Protein 7CSH (pdb70)

Foldseek 3Di:
DDDAFAEEEECCLDPLNVLLLVLLLVLPHQYEYEDECVCPPVVSSVVSVVVSVVSRYHYQYDHLVDLVSLLVVQLVGQEYEYQDDPAVVPPRPLLSCLSNLVSCLVNVRHQEYEGNAAEAQLVLPPVFDPPLNVSSVSNVVVVVSCVVSVHKYEYEYFADACQCCQQCLHDPPDSHHDDAADEAEAVQAQWHAYFHSSVSSNLVSVPRPPPLRTNHYAYEHDPLRRGGSVRSQVLVCVLVVHHHHYDYAYPCRLCPPLVVDDRSVNSVSRVCCCCHVVVSSPPDDDDLSRYRCSVPVVPPTDHSSRVNNVND

B-factor: mean 17.04, std 8.09, range [7.66, 49.75]

InterPro domains:
  IPR008030 NmrA-like domain [PF05368] (9-313)
  IPR036291 NAD(P)-binding domain superfamily [SSF51735] (9-263)
  IPR045312 Phenylcoumaran benzylic ether reductase-like [cd05259] (11-312)
  IPR050608 NmrA-type oxidoreductase, Isoflavone reductase subfamily [PTHR43349] (8-316)

Structure (mmCIF, N/CA/C/O backbone):
data_7CSH
#
_entry.id   7CSH
#
_cell.length_a   78.001
_cell.length_b   90.465
_cell.length_c   117.562
_cell.angle_alpha   90.000
_cell.angle_beta   90.000
_cell.angle_gamma   90.000
#
_symmetry.space_group_name_H-M   'C 2 2 21'
#
loop_
_entity.id
_entity.type
_entity.pdbx_description
1 polymer 'Pinoresinol reductase 2'
2 non-polymer 'NADPH DIHYDRO-NICOTINAMIDE-ADENINE-DINUCLEOTIDE PHOSPHATE'
3 non-polymer 4-[(3S,3aR,6S,6aR)-6-(3-methoxy-4-oxidanyl-phenyl)-1,3,3a,4,6,6a-hexahydrofuro[3,4-c]furan-3-yl]-2-methoxy-phenol
4 water water
#
loop_
_atom_site.group_PDB
_atom_site.id
_atom_site.type_symbol
_atom_site.label_atom_id
_atom_site.label_alt_id
_atom_site.label_comp_id
_atom_site.label_asym_id
_atom_site.label_entity_id
_atom_site.label_seq_id
_atom_site.pdbx_PDB_ins_code
_atom_site.Cartn_x
_atom_site.Cartn_y
_atom_site.Cartn_z
_atom_site.occupancy
_atom_site.B_iso_or_equiv
_atom_site.auth_seq_id
_atom_site.auth_comp_id
_atom_site.auth_asym_id
_atom_site.auth_atom_id
_atom_site.pdbx_PDB_model_num
ATOM 1 N N . PHE A 1 6 ? 44.24628 23.93256 -17.04762 1.000 29.83104 6 PHE A N 1
ATOM 2 C CA . PHE A 1 6 ? 43.50053 24.66064 -18.07175 1.000 24.31587 6 PHE A CA 1
ATOM 3 C C . PHE A 1 6 ? 42.44470 23.77968 -18.70210 1.000 27.26899 6 PHE A C 1
ATOM 4 O O . PHE A 1 6 ? 42.58173 22.55868 -18.74716 1.000 34.59036 6 PHE A O 1
ATOM 12 N N . GLY A 1 7 ? 41.40783 24.41171 -19.22631 1.000 22.39742 7 GLY A N 1
ATOM 13 C CA . GLY A 1 7 ? 40.34900 23.66675 -19.86364 1.000 21.16443 7 GLY A CA 1
ATOM 14 C C . GLY A 1 7 ? 39.01882 23.87268 -19.18097 1.000 21.71531 7 GLY A C 1
ATOM 15 O O . GLY A 1 7 ? 38.95852 24.31459 -18.02795 1.000 26.93252 7 GLY A O 1
ATOM 16 N N . GLU A 1 8 ? 37.94801 23.54273 -19.88527 1.000 18.50214 8 GLU A N 1
ATOM 17 C CA . GLU A 1 8 ? 36.60588 23.79767 -19.38559 1.000 21.94501 8 GLU A CA 1
ATOM 18 C C . GLU A 1 8 ? 36.27159 22.86557 -18.22675 1.000 19.89275 8 GLU A C 1
ATOM 19 O O . GLU A 1 8 ? 36.53162 21.65858 -18.28978 1.000 23.50900 8 GLU A O 1
ATOM 25 N N . LYS A 1 9 ? 35.69931 23.42848 -17.16585 1.000 20.08782 9 LYS A N 1
ATOM 26 C CA . LYS A 1 9 ? 35.23803 22.65239 -16.02003 1.000 22.54284 9 LYS A CA 1
ATOM 27 C C . LYS A 1 9 ? 33.81510 22.16139 -16.26844 1.000 23.44839 9 LYS A C 1
ATOM 28 O O . LYS A 1 9 ? 32.98423 22.89143 -16.82659 1.000 20.34944 9 LYS A O 1
ATOM 34 N N . THR A 1 10 ? 33.53600 20.91436 -15.86261 1.000 19.49807 10 THR A N 1
ATOM 35 C CA . THR A 1 10 ? 32.18904 20.35735 -15.98600 1.000 15.19903 10 THR A CA 1
ATOM 36 C C . THR A 1 10 ? 31.64769 20.07523 -14.59416 1.000 12.03333 10 THR A C 1
ATOM 37 O O . THR A 1 10 ? 32.17152 19.20318 -13.89110 1.000 15.69087 10 THR A O 1
ATOM 41 N N . ARG A 1 11 ? 30.60558 20.81019 -14.21337 1.000 12.91266 11 ARG A N 1
ATOM 42 C CA . ARG A 1 11 ? 29.86027 20.54709 -12.98658 1.000 12.51517 11 ARG A CA 1
ATOM 43 C C . ARG A 1 11 ? 28.61737 19.74610 -13.35097 1.000 12.38986 11 ARG A C 1
ATOM 44 O O . ARG A 1 11 ? 27.90861 20.10717 -14.29612 1.000 12.66363 11 ARG A O 1
ATOM 52 N N . VAL A 1 12 ? 28.36220 18.66004 -12.61812 1.000 11.65148 12 VAL A N 1
ATOM 53 C CA . VAL A 1 12 ? 27.24828 17.75505 -12.90948 1.000 11.43303 12 VAL A CA 1
ATOM 54 C C . VAL A 1 12 ? 26.36696 17.64694 -11.67171 1.000 9.87918 12 VAL A C 1
ATOM 55 O O . VAL A 1 12 ? 26.87668 17.42686 -10.57060 1.000 12.40605 12 VAL A O 1
ATOM 59 N N . LEU A 1 13 ? 25.06401 17.82994 -11.84703 1.000 10.19245 13 LEU A N 1
ATOM 60 C CA . LEU A 1 13 ? 24.08574 17.50985 -10.80731 1.000 10.96039 13 LEU A CA 1
ATOM 61 C C . LEU A 1 13 ? 23.43585 16.17587 -11.14858 1.000 10.60448 13 LEU A C 1
ATOM 62 O O . LEU A 1 13 ? 22.81212 16.04395 -12.20875 1.000 10.63098 13 LEU A O 1
ATOM 67 N N . VAL A 1 14 ? 23.52962 15.21580 -10.22863 1.000 9.22170 14 VAL A N 1
ATOM 68 C CA . VAL A 1 14 ? 22.83866 13.93280 -10.34991 1.000 9.99455 14 VAL A CA 1
ATOM 69 C C . VAL A 1 14 ? 21.56345 14.01972 -9.52923 1.000 8.95798 14 VAL A C 1
ATOM 70 O O . VAL A 1 14 ? 21.60514 14.29762 -8.32020 1.000 9.45551 14 VAL A O 1
ATOM 74 N N . VAL A 1 15 ? 20.43662 13.81376 -10.19254 1.000 8.79840 15 VAL A N 1
ATOM 75 C CA . VAL A 1 15 ? 19.10947 13.83170 -9.58288 1.000 9.35586 15 VAL A CA 1
ATOM 76 C C . VAL A 1 15 ? 18.61948 12.38969 -9.56312 1.000 10.13030 15 VAL A C 1
ATOM 77 O O . VAL A 1 15 ? 18.39776 11.79378 -10.62423 1.000 10.92224 15 VAL A O 1
ATOM 81 N N . GLY A 1 16 ? 18.43818 11.82459 -8.36921 1.000 8.97631 16 GLY A N 1
ATOM 82 C CA . GLY A 1 16 ? 18.25916 10.39558 -8.23037 1.000 9.30223 16 GLY A CA 1
ATOM 83 C C . GLY A 1 16 ? 19.50605 9.66656 -7.78311 1.000 10.58476 16 GLY A C 1
ATOM 84 O O . GLY A 1 16 ? 19.67415 8.48859 -8.13316 1.000 9.52410 16 GLY A O 1
ATOM 85 N N . GLY A 1 17 ? 20.38585 10.33051 -7.03583 1.000 10.15702 17 GLY A N 1
ATOM 86 C CA . GLY A 1 17 ? 21.70078 9.80250 -6.72754 1.000 10.36866 17 GLY A CA 1
ATOM 87 C C . GLY A 1 17 ? 21.71555 8.60842 -5.80363 1.000 9.09311 17 GLY A C 1
ATOM 88 O O . GLY A 1 17 ? 22.75054 7.94043 -5.70942 1.000 10.31554 17 GLY A O 1
ATOM 89 N N . THR A 1 18 ? 20.62538 8.32836 -5.10093 1.000 9.47710 18 THR A N 1
ATOM 90 C CA . THR A 1 18 ? 20.60318 7.12529 -4.27003 1.000 8.45852 18 THR A CA 1
ATOM 91 C C . THR A 1 18 ? 19.92737 5.95134 -4.97830 1.000 11.17822 18 THR A C 1
ATOM 92 O O . THR A 1 18 ? 19.79223 4.87429 -4.38242 1.000 11.39979 18 THR A O 1
ATOM 96 N N . GLY A 1 19 ? 19.54669 6.11244 -6.24539 1.000 9.00470 19 GLY A N 1
ATOM 97 C CA . GLY A 1 19 ? 18.90489 5.01349 -6.95464 1.000 8.27651 19 GLY A CA 1
ATOM 98 C C . GLY A 1 19 ? 19.88699 3.91453 -7.31448 1.000 9.74692 19 GLY A C 1
ATOM 99 O O . GLY A 1 19 ? 21.09994 4.02652 -7.12416 1.000 8.49647 19 GLY A O 1
ATOM 100 N N . SER A 1 20 ? 19.35015 2.81756 -7.87270 1.000 9.73396 20 SER A N 1
ATOM 101 C CA . SER A 1 20 ? 20.22526 1.71060 -8.25657 1.000 8.86556 20 SER A CA 1
ATOM 102 C C . SER A 1 20 ? 21.25252 2.16370 -9.28927 1.000 9.23889 20 SER A C 1
ATOM 103 O O . SER A 1 20 ? 22.46047 1.95670 -9.11997 1.000 9.55070 20 SER A O 1
ATOM 106 N N . LEU A 1 21 ? 20.78779 2.78978 -10.37434 1.000 8.19208 21 LEU A N 1
ATOM 107 C CA . LEU A 1 21 ? 21.73303 3.32787 -11.34905 1.000 8.76966 21 LEU A CA 1
ATOM 108 C C . LEU A 1 21 ? 22.31589 4.64484 -10.85979 1.000 8.59173 21 LEU A C 1
ATOM 109 O O . LEU A 1 21 ? 23.50394 4.92887 -11.07047 1.000 8.26060 21 LEU A O 1
ATOM 114 N N . GLY A 1 22 ? 21.48872 5.45477 -10.20494 1.000 9.02253 22 GLY A N 1
ATOM 115 C CA . GLY A 1 22 ? 21.93360 6.78175 -9.79972 1.000 8.47786 22 GLY A CA 1
ATOM 116 C C . GLY A 1 22 ? 23.19338 6.75869 -8.95540 1.000 8.90123 22 GLY A C 1
ATOM 117 O O . GLY A 1 22 ? 24.09142 7.58272 -9.14810 1.000 10.04753 22 GLY A O 1
ATOM 118 N N . ARG A 1 23 ? 23.27014 5.83362 -7.99245 1.00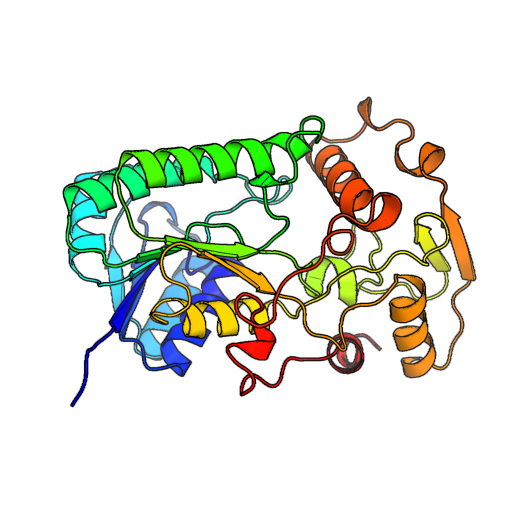0 8.26054 23 ARG A N 1
ATOM 119 C CA . ARG A 1 23 ? 24.43992 5.81556 -7.12216 1.000 9.33152 23 ARG A CA 1
ATOM 120 C C . ARG A 1 23 ? 25.69413 5.48263 -7.91086 1.000 10.49767 23 ARG A C 1
ATOM 121 O O . ARG A 1 23 ? 26.78404 5.96262 -7.57354 1.000 11.17641 23 ARG A O 1
ATOM 129 N N . ARG A 1 24 ? 25.55341 4.67972 -8.96896 1.000 9.31725 24 ARG A N 1
ATOM 130 C CA . ARG A 1 24 ? 26.69363 4.34080 -9.80570 1.000 8.76316 24 ARG A CA 1
ATOM 131 C C . ARG A 1 24 ? 27.07784 5.51587 -10.69450 1.000 10.73121 24 ARG A C 1
ATOM 132 O O . ARG A 1 24 ? 28.26291 5.72491 -10.96318 1.000 10.29267 24 ARG A O 1
ATOM 140 N N . ILE A 1 25 ? 26.09195 6.29190 -11.14969 1.000 8.34563 25 ILE A N 1
ATOM 141 C CA . ILE A 1 25 ? 26.40013 7.50896 -11.90252 1.000 8.70223 25 ILE A CA 1
ATOM 142 C C . ILE A 1 25 ? 27.17490 8.50090 -11.03524 1.000 9.99841 25 ILE A C 1
ATOM 143 O O . ILE A 1 25 ? 28.14001 9.12295 -11.49894 1.000 10.57195 25 ILE A O 1
ATOM 148 N N . VAL A 1 26 ? 26.78757 8.66179 -9.76033 1.000 8.33841 26 VAL A N 1
ATOM 149 C CA . VAL A 1 26 ? 27.55033 9.55373 -8.88106 1.000 9.66444 26 VAL A CA 1
ATOM 150 C C . VAL A 1 26 ? 29.00332 9.09474 -8.79672 1.000 10.76849 26 VAL A C 1
ATOM 151 O O . VAL A 1 26 ? 29.93935 9.88776 -8.97742 1.000 10.98204 26 VAL A O 1
ATOM 155 N N . SER A 1 27 ? 29.20526 7.80272 -8.52277 1.000 11.50624 27 SER A N 1
ATOM 156 C CA . SER A 1 27 ? 30.55024 7.25073 -8.42647 1.000 11.32254 27 SER A CA 1
ATOM 157 C C . SER A 1 27 ? 31.33057 7.47384 -9.71726 1.000 13.68831 27 SER A C 1
ATOM 158 O O . SER A 1 27 ? 32.50056 7.88085 -9.68892 1.000 14.43223 27 SER A O 1
ATOM 161 N N . ALA A 1 28 ? 30.69887 7.19792 -10.85944 1.000 11.94594 28 ALA A N 1
ATOM 162 C CA . ALA A 1 28 ? 31.39119 7.34303 -12.13625 1.000 10.86895 28 ALA A CA 1
ATOM 163 C C . ALA A 1 28 ? 31.73625 8.80306 -12.42504 1.000 11.91318 28 ALA A C 1
ATOM 164 O O . ALA A 1 28 ? 32.79040 9.09312 -13.00975 1.000 13.65140 28 ALA A O 1
ATOM 166 N N . CYS A 1 29 ? 30.85715 9.73902 -12.05920 1.000 10.69955 29 CYS A N 1
ATOM 167 C CA . CYS A 1 29 ? 31.18019 11.14504 -12.29800 1.000 10.35247 29 CYS A CA 1
ATOM 168 C C . CYS A 1 29 ? 32.36797 11.58499 -11.44866 1.000 13.43067 29 CYS A C 1
ATOM 169 O O . CYS A 1 29 ? 33.23908 12.33004 -11.92138 1.000 14.74231 29 CYS A O 1
ATOM 172 N N . LEU A 1 30 ? 32.40965 11.15089 -10.18968 1.000 11.83327 30 LEU A N 1
ATOM 173 C CA . LEU A 1 30 ? 33.55843 11.45783 -9.34336 1.000 13.82370 30 LEU A CA 1
ATOM 174 C C . LEU A 1 30 ? 34.83559 10.89989 -9.95208 1.000 16.92566 30 LEU A C 1
ATOM 175 O O . LEU A 1 30 ? 35.85561 11.59991 -10.05476 1.000 17.78534 30 LEU A O 1
ATOM 180 N N . ALA A 1 31 ? 34.78172 9.64693 -10.40420 1.000 15.43030 31 ALA A N 1
ATOM 181 C CA . ALA A 1 31 ? 35.95088 8.98899 -10.97795 1.000 18.56066 31 ALA A CA 1
ATOM 182 C C . ALA A 1 31 ?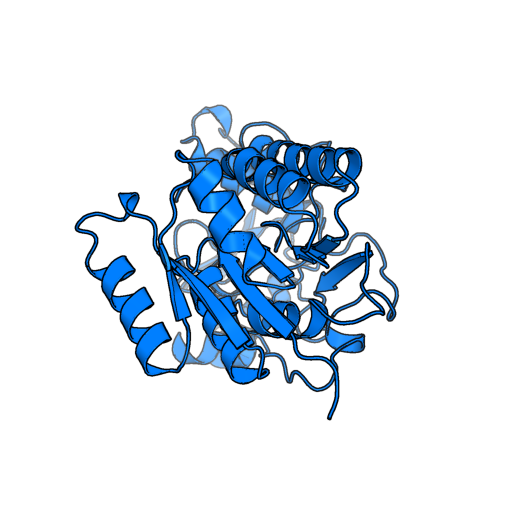 36.41320 9.66610 -12.25878 1.000 18.86891 31 ALA A C 1
ATOM 183 O O . ALA A 1 31 ? 37.61327 9.68713 -12.54847 1.000 20.73573 31 ALA A O 1
ATOM 185 N N . GLU A 1 32 ? 35.48439 10.22315 -13.03897 1.000 16.51073 32 GLU A N 1
ATOM 186 C CA . GLU A 1 32 ? 35.82671 10.90225 -14.28483 1.000 17.76902 32 GLU A CA 1
ATOM 187 C C . GLU A 1 32 ? 36.44163 12.27824 -14.05656 1.000 19.99806 32 GLU A C 1
ATOM 188 O O . GLU A 1 32 ? 36.99887 12.85832 -14.99737 1.000 22.20149 32 GLU A O 1
ATOM 194 N N . GLY A 1 33 ? 36.36231 12.80714 -12.83654 1.000 17.22231 33 GLY A N 1
ATOM 195 C CA . GLY A 1 33 ? 36.87622 14.12412 -12.52430 1.000 19.75359 33 GLY A CA 1
ATOM 196 C C . GLY A 1 33 ? 35.88024 15.25512 -12.64746 1.000 18.60281 33 GLY A C 1
ATOM 197 O O . GLY A 1 33 ? 36.27419 16.42212 -12.51527 1.000 19.49130 33 GLY A O 1
ATOM 198 N N . HIS A 1 34 ? 34.60331 14.96113 -12.89382 1.000 15.23789 34 HIS A N 1
ATOM 199 C CA . HIS A 1 34 ? 33.61230 16.02212 -12.91398 1.000 14.85374 34 HIS A CA 1
ATOM 200 C C . HIS A 1 34 ? 33.42593 16.56600 -11.50399 1.000 13.07274 34 HIS A C 1
ATOM 201 O O . HIS A 1 34 ? 33.54069 15.83293 -10.51402 1.000 14.28997 34 HIS A O 1
ATOM 208 N N . GLU A 1 35 ? 33.11290 17.84899 -11.41097 1.000 14.97680 35 GLU A N 1
ATOM 209 C CA . GLU A 1 35 ? 32.68556 18.40589 -10.13203 1.000 15.91568 35 GLU A CA 1
ATOM 210 C C . GLU A 1 35 ? 31.24951 17.94685 -9.90944 1.000 13.07234 35 GLU A C 1
ATOM 211 O O . GLU A 1 35 ? 30.33969 18.37990 -10.62763 1.000 14.27353 35 GLU A O 1
ATOM 217 N N . THR A 1 36 ? 31.03926 17.09277 -8.90356 1.000 13.47603 36 THR A N 1
ATOM 218 C CA . THR A 1 36 ? 29.84225 16.26075 -8.81393 1.000 12.95447 36 THR A CA 1
ATOM 219 C C . THR A 1 36 ? 28.95095 16.72765 -7.66712 1.000 12.83491 36 THR A C 1
ATOM 220 O O . THR A 1 36 ? 29.39565 16.80456 -6.52000 1.000 13.80367 36 THR A O 1
ATOM 224 N N . TYR A 1 37 ? 27.70303 17.03366 -7.99642 1.000 11.57563 37 TYR A N 1
ATOM 225 C CA . TYR A 1 37 ? 26.67279 17.51158 -7.08164 1.000 12.50203 37 TYR A CA 1
ATOM 226 C C . TYR A 1 37 ? 25.54680 16.48557 -7.07102 1.000 12.74973 37 TYR A C 1
ATOM 227 O O . TYR A 1 37 ? 25.25807 15.87865 -8.10014 1.000 12.40484 37 TYR A O 1
ATOM 236 N N . VAL A 1 38 ? 24.90850 16.28947 -5.91419 1.000 10.74531 38 VAL A N 1
ATOM 237 C CA . VAL A 1 38 ? 23.82948 15.31345 -5.79755 1.000 10.18507 38 VAL A CA 1
ATOM 238 C C . VAL A 1 38 ? 22.65229 15.96738 -5.09280 1.000 9.64552 38 VAL A C 1
ATOM 239 O O . VAL A 1 38 ? 22.83502 16.61630 -4.05670 1.000 10.93364 38 VAL A O 1
ATOM 243 N N . LEU A 1 39 ? 21.44944 15.79641 -5.64412 1.000 9.66670 39 LEU A N 1
ATOM 244 C CA . LEU A 1 39 ? 20.26828 16.39835 -5.04038 1.000 9.07146 39 LEU A CA 1
ATOM 245 C C . LEU A 1 39 ? 19.91395 15.66224 -3.75453 1.000 9.33279 39 LEU A C 1
ATOM 246 O O . LEU A 1 39 ? 19.79997 14.43024 -3.74965 1.000 10.18284 39 LEU A O 1
ATOM 251 N N . GLN A 1 40 ? 19.72967 16.42615 -2.67751 1.000 10.79685 40 GLN A N 1
ATOM 252 C CA . GLN A 1 40 ? 19.34034 15.91004 -1.36265 1.000 10.08192 40 GLN A CA 1
ATOM 253 C C . GLN A 1 40 ? 17.91327 16.37101 -1.10498 1.000 10.25141 40 GLN A C 1
ATOM 254 O O . GLN A 1 40 ? 17.68616 17.53097 -0.74495 1.000 10.73933 40 GLN A O 1
ATOM 260 N N . ARG A 1 41 ? 16.94533 15.46101 -1.31030 1.000 8.90587 41 ARG A N 1
ATOM 261 C CA . ARG A 1 41 ? 15.53830 15.82599 -1.23064 1.000 9.75203 41 ARG A CA 1
ATOM 262 C C . ARG A 1 41 ? 15.03694 15.70287 0.20423 1.000 9.45175 41 ARG A C 1
ATOM 263 O O . ARG A 1 41 ? 15.34577 14.71782 0.88723 1.000 10.07002 41 ARG A O 1
ATOM 271 N N . PRO A 1 42 ? 14.26280 16.66882 0.69611 1.000 10.31646 42 PRO A N 1
ATOM 272 C CA . PRO A 1 42 ? 13.70646 16.51671 2.04895 1.000 11.38138 42 PRO A CA 1
ATOM 273 C C . PRO A 1 42 ? 12.80344 15.31069 2.17562 1.000 12.25337 42 PRO A C 1
ATOM 274 O O . PRO A 1 42 ? 12.67216 14.75960 3.27654 1.000 12.07583 42 PRO A O 1
ATOM 278 N N . GLU A 1 43 ? 12.18972 14.87377 1.07643 1.000 12.56806 43 GLU A N 1
ATOM 279 C CA . GLU A 1 43 ? 11.26773 13.75176 1.09510 1.000 10.59215 43 GLU A CA 1
ATOM 280 C C . GLU A 1 43 ? 11.95467 12.42974 1.38917 1.000 11.27164 43 GLU A C 1
ATOM 281 O O . GLU A 1 43 ? 11.25460 11.45471 1.68692 1.000 14.96203 43 GLU A O 1
ATOM 287 N N . ILE A 1 44 ? 13.28768 12.35976 1.33151 1.000 10.20633 44 ILE A N 1
ATOM 288 C CA . ILE A 1 44 ? 13.90060 11.08974 1.71256 1.000 10.15246 44 ILE A CA 1
ATOM 289 C C . ILE A 1 44 ? 13.72122 10.84062 3.20550 1.000 12.08107 44 ILE A C 1
ATOM 290 O O . ILE A 1 44 ? 13.84712 9.69758 3.64644 1.000 11.96306 44 ILE A O 1
ATOM 295 N N . GLY A 1 45 ? 13.41801 11.87155 3.99150 1.000 11.13019 45 GLY A N 1
ATOM 296 C CA . GLY A 1 45 ? 12.88966 11.66544 5.33835 1.000 10.74089 45 GLY A CA 1
ATOM 297 C C . GLY A 1 45 ? 13.80044 10.83937 6.23652 1.000 10.58770 45 GLY A C 1
ATOM 298 O O . GLY A 1 45 ? 14.97839 11.15737 6.42785 1.000 12.94540 45 GLY A O 1
ATOM 299 N N . VAL A 1 46 ? 13.23630 9.77432 6.81529 1.000 8.93705 46 VAL A N 1
ATOM 300 C CA . VAL A 1 46 ? 13.97307 8.95425 7.77541 1.000 9.50208 46 VAL A CA 1
ATOM 301 C C . VAL A 1 46 ? 14.49825 7.67331 7.12744 1.000 9.48119 46 VAL A C 1
ATOM 302 O O . VAL A 1 46 ? 14.67508 6.65026 7.80141 1.000 11.30275 46 VAL A O 1
ATOM 306 N N . ASP A 1 47 ? 14.78758 7.72642 5.82552 1.000 10.16078 47 ASP A N 1
ATOM 307 C CA . ASP A 1 47 ? 15.34278 6.57048 5.10457 1.000 8.86456 47 ASP A CA 1
ATOM 308 C C . ASP A 1 47 ? 16.85472 6.51748 5.31296 1.000 9.38927 47 ASP A C 1
ATOM 309 O O . ASP A 1 47 ? 17.61188 7.24854 4.66821 1.000 10.17334 47 ASP A O 1
ATOM 314 N N . ILE A 1 48 ? 17.30450 5.64341 6.21400 1.000 8.75425 48 ILE A N 1
ATOM 315 C CA . ILE A 1 48 ? 18.71040 5.62640 6.60436 1.000 9.48569 48 ILE A CA 1
ATOM 316 C C . ILE A 1 48 ? 19.59671 5.23450 5.42756 1.000 9.68481 48 ILE A C 1
ATOM 317 O O . ILE A 1 48 ? 20.70674 5.76052 5.27588 1.000 10.76311 48 ILE A O 1
ATOM 322 N N . GLU A 1 49 ? 19.13594 4.30956 4.57236 1.000 9.21412 49 GLU A N 1
ATOM 323 C CA . GLU A 1 49 ? 19.97823 3.90466 3.44755 1.000 9.63589 49 GLU A CA 1
ATOM 324 C C . GLU A 1 49 ? 20.19147 5.05674 2.46969 1.000 8.41719 49 GLU A C 1
ATOM 325 O O . GLU A 1 49 ? 21.30560 5.25180 1.96800 1.000 10.10479 49 GLU A O 1
ATOM 331 N N . LYS A 1 50 ? 19.14053 5.81876 2.18249 1.000 9.11823 50 LYS A N 1
ATOM 332 C CA . LYS A 1 50 ? 19.28675 6.96383 1.28362 1.000 10.13997 50 LYS A CA 1
ATOM 333 C C . LYS A 1 50 ? 20.20158 8.01279 1.89893 1.000 10.00631 50 LYS A C 1
ATOM 334 O O . LYS A 1 50 ? 21.13275 8.51385 1.25221 1.000 9.49240 50 LYS A O 1
ATOM 340 N N . VAL A 1 51 ? 19.94626 8.36969 3.15990 1.000 9.79470 51 VAL A N 1
ATOM 341 C CA . VAL A 1 51 ? 20.75109 9.42064 3.77619 1.000 8.79526 51 VAL A CA 1
ATOM 342 C C . VAL A 1 51 ? 22.22008 9.01766 3.81653 1.000 10.05654 51 VAL A C 1
ATOM 343 O O . VAL A 1 51 ? 23.11116 9.80669 3.48182 1.000 10.04221 51 VAL A O 1
ATOM 347 N N . GLN A 1 52 ? 22.50000 7.76863 4.17850 1.000 9.64552 52 GLN A N 1
ATOM 348 C CA . GLN A 1 52 ? 23.89497 7.38363 4.32783 1.000 9.24438 52 GLN A CA 1
ATOM 349 C C . GLN A 1 52 ? 24.59132 7.18975 2.98299 1.000 9.95972 52 GLN A C 1
ATOM 350 O O . GLN A 1 52 ? 25.81133 7.36177 2.90732 1.000 10.57727 52 GLN A O 1
ATOM 356 N N . LEU A 1 53 ? 23.85459 6.83683 1.92478 1.000 9.08157 53 LEU A N 1
ATOM 357 C CA . LEU A 1 53 ? 24.43293 6.92194 0.58393 1.000 8.54908 53 LEU A CA 1
ATOM 358 C C . LEU A 1 53 ? 24.88500 8.34297 0.27716 1.000 9.79894 53 LEU A C 1
ATOM 359 O O . LEU A 1 53 ? 26.01511 8.56102 -0.17053 1.000 10.97551 53 LEU A O 1
ATOM 364 N N . LEU A 1 54 ? 24.00693 9.32694 0.49502 1.000 8.64686 54 LEU A N 1
ATOM 365 C CA . LEU A 1 54 ? 24.40898 10.70997 0.23623 1.000 9.21880 54 LEU A CA 1
ATOM 366 C C . LEU A 1 54 ? 25.65278 11.08292 1.03058 1.000 10.50086 54 LEU A C 1
ATOM 367 O O . LEU A 1 54 ? 26.55991 11.72597 0.49486 1.000 11.28884 54 LEU A O 1
ATOM 372 N N . LEU A 1 55 ? 25.70445 10.72081 2.32256 1.000 10.05020 55 LEU A N 1
ATOM 373 C CA . LEU A 1 55 ? 26.88924 11.05076 3.10389 1.000 10.62386 55 LEU A CA 1
ATOM 374 C C . LEU A 1 55 ? 28.11639 10.34482 2.56015 1.000 12.05578 55 LEU A C 1
ATOM 375 O O . LEU A 1 55 ? 29.21038 10.90483 2.59548 1.000 11.72728 55 LEU A O 1
ATOM 380 N N . SER A 1 56 ? 27.96253 9.11286 2.05301 1.000 11.61599 56 SER A N 1
ATOM 381 C CA . SER A 1 56 ? 29.11668 8.42392 1.49425 1.000 10.94121 56 SER A CA 1
ATOM 382 C C . SER A 1 56 ? 29.65299 9.16902 0.27545 1.000 13.05823 56 SER A C 1
ATOM 383 O O . SER A 1 56 ? 30.87104 9.22105 0.06277 1.000 13.52746 56 SER A O 1
ATOM 386 N N . PHE A 1 57 ? 28.76419 9.76707 -0.52173 1.000 10.51330 57 PHE A N 1
ATOM 387 C CA . PHE A 1 57 ? 29.21547 10.56417 -1.66255 1.000 12.08914 57 PHE A CA 1
ATOM 388 C C . PHE A 1 57 ? 29.95434 11.80614 -1.18326 1.000 14.39033 57 PHE A C 1
ATOM 389 O O . PHE A 1 57 ? 30.97348 12.19620 -1.75797 1.000 13.61008 57 PHE A O 1
ATOM 397 N N . LYS A 1 58 ? 29.43706 12.45205 -0.13634 1.000 11.32253 58 LYS A N 1
ATOM 398 C CA . LYS A 1 58 ? 30.08991 13.64201 0.39692 1.000 12.95980 58 LYS A CA 1
ATOM 399 C C . LYS A 1 58 ? 31.50880 13.32799 0.85526 1.000 15.13632 58 LYS A C 1
ATOM 400 O O . LYS A 1 58 ? 32.43285 14.12302 0.62856 1.000 15.66203 58 LYS A O 1
ATOM 406 N N . ARG A 1 59 ? 31.70564 12.17094 1.49722 1.000 14.08149 59 ARG A N 1
ATOM 407 C CA . ARG A 1 59 ? 33.05154 11.78092 1.91153 1.000 16.23697 59 ARG A CA 1
ATOM 408 C C . ARG A 1 59 ? 33.99285 11.65403 0.72576 1.000 18.61190 59 ARG A C 1
ATOM 409 O O . ARG A 1 59 ? 35.20081 11.86003 0.87509 1.000 18.86262 59 ARG A O 1
ATOM 417 N N . LEU A 1 60 ? 33.46915 11.30712 -0.44840 1.000 14.28764 60 LEU A N 1
ATOM 418 C CA . LEU A 1 60 ? 34.28946 11.14122 -1.64520 1.000 14.59348 60 LEU A CA 1
ATOM 419 C C . LEU A 1 60 ? 34.43165 12.42729 -2.45206 1.000 16.57153 60 LEU A C 1
ATOM 420 O O . LEU A 1 60 ? 35.04193 12.39738 -3.52591 1.000 18.93435 60 LEU A O 1
ATOM 425 N N . GLY A 1 61 ? 33.88452 13.54324 -1.97311 1.000 16.64936 61 GLY A N 1
ATOM 426 C CA . GLY A 1 61 ? 34.06367 14.83330 -2.60496 1.000 18.30958 61 GLY A CA 1
ATOM 427 C C . GLY A 1 61 ? 32.85785 15.36534 -3.34623 1.000 18.14727 61 GLY A C 1
ATOM 428 O O . GLY A 1 61 ? 32.95500 16.43739 -3.95612 1.000 17.37862 61 GLY A O 1
ATOM 429 N N . ALA A 1 62 ? 31.72985 14.65933 -3.32358 1.000 15.07623 62 ALA A N 1
ATOM 430 C CA . ALA A 1 62 ? 30.51200 15.19136 -3.91485 1.000 13.73029 62 ALA A CA 1
ATOM 431 C C . ALA A 1 62 ? 29.91477 16.29429 -3.04391 1.000 13.78214 62 ALA A C 1
ATOM 432 O O . ALA A 1 62 ? 30.13445 16.35519 -1.82085 1.000 14.31951 62 ALA A O 1
ATOM 434 N N . HIS A 1 63 ? 29.13292 17.15833 -3.68104 1.000 13.99018 63 HIS A N 1
ATOM 435 C CA . HIS A 1 63 ? 28.47074 18.28327 -3.02812 1.000 12.80913 63 HIS A CA 1
ATOM 436 C C . HIS A 1 63 ? 26.98272 17.99725 -2.92553 1.000 13.04052 63 HIS A C 1
ATOM 437 O O . HIS A 1 63 ? 26.32298 17.78932 -3.94671 1.000 13.58420 63 HIS A O 1
ATOM 444 N N . LEU A 1 64 ? 26.45140 17.99114 -1.70666 1.000 12.24743 64 LEU A N 1
ATOM 445 C CA . LEU A 1 64 ? 25.02536 17.75511 -1.52005 1.000 13.10146 64 LEU A CA 1
ATOM 446 C C . LEU A 1 64 ? 24.27538 19.06912 -1.66813 1.000 12.93109 64 LEU A C 1
ATOM 447 O O . LEU A 1 64 ? 24.63521 20.07107 -1.02996 1.000 14.20161 64 LEU A O 1
ATOM 452 N N . VAL A 1 65 ? 23.23160 19.05917 -2.49940 1.000 11.51292 65 VAL A N 1
ATOM 453 C CA . VAL A 1 65 ? 22.43066 20.24519 -2.80651 1.000 11.30900 65 VAL A CA 1
ATOM 454 C C . VAL A 1 65 ? 20.98556 19.97114 -2.41191 1.000 11.94401 65 VAL A C 1
ATOM 455 O O . VAL A 1 65 ? 20.33572 19.09318 -2.99714 1.000 12.99620 65 VAL A O 1
ATOM 459 N N . GLU A 1 66 ? 20.47431 20.72806 -1.43898 1.000 11.01400 66 GLU A N 1
ATOM 460 C CA . GLU A 1 66 ? 19.10319 20.52701 -0.98834 1.000 13.35021 66 GLU A CA 1
ATOM 461 C C . GLU A 1 66 ? 18.10445 21.05308 -2.00956 1.000 15.90316 66 GLU A C 1
ATOM 462 O O . GLU A 1 66 ? 18.25557 22.16012 -2.53243 1.000 14.70679 66 GLU A O 1
ATOM 468 N N . GLY A 1 67 ? 17.07453 20.26409 -2.28688 1.000 12.82542 67 GLY A N 1
ATOM 469 C CA . GLY A 1 67 ? 16.00775 20.70215 -3.16312 1.000 13.32787 67 GLY A CA 1
ATOM 470 C C . GLY A 1 67 ? 14.91178 19.66715 -3.23249 1.000 14.66320 67 GLY A C 1
ATOM 471 O O . GLY A 1 67 ? 15.13872 18.48413 -2.97052 1.000 12.93624 67 GLY A O 1
ATOM 472 N N . SER A 1 68 ? 13.71586 20.13216 -3.58576 1.000 14.10928 68 SER A N 1
ATOM 473 C CA . SER A 1 68 ? 12.52689 19.28915 -3.66413 1.000 13.55038 68 SER A CA 1
ATOM 474 C C . SER A 1 68 ? 11.81323 19.50525 -4.98730 1.000 15.10549 68 SER A C 1
ATOM 475 O O . SER A 1 68 ? 11.70534 20.64029 -5.46723 1.000 15.53038 68 SER A O 1
ATOM 478 N N . PHE A 1 69 ? 11.32539 18.41130 -5.58151 1.000 13.60884 69 PHE A N 1
ATOM 479 C CA . PHE A 1 69 ? 10.49770 18.53938 -6.77771 1.000 14.41350 69 PHE A CA 1
ATOM 480 C C . PHE A 1 69 ? 9.18362 19.26735 -6.51199 1.000 16.12113 69 PHE A C 1
ATOM 481 O O . PHE A 1 69 ? 8.52087 19.66942 -7.47413 1.000 19.92413 69 PHE A O 1
ATOM 489 N N . SER A 1 70 ? 8.78730 19.44424 -5.25308 1.000 16.49547 70 SER A N 1
ATOM 490 C CA . SER A 1 70 ? 7.57221 20.17820 -4.92233 1.000 17.65812 70 SER A CA 1
ATOM 491 C C . SER A 1 70 ? 7.82416 21.67020 -4.79114 1.000 20.77715 70 SER A C 1
ATOM 492 O O . SER A 1 70 ? 6.87909 22.42717 -4.55233 1.000 23.33403 70 SER A O 1
ATOM 495 N N . ASP A 1 71 ? 9.07319 22.09822 -4.95279 1.000 15.95278 71 ASP A N 1
ATOM 496 C CA . ASP A 1 71 ? 9.49213 23.48621 -4.74557 1.000 15.27398 71 ASP A CA 1
ATOM 497 C C . ASP A 1 71 ? 10.24744 23.91832 -6.00334 1.000 15.31963 71 ASP A C 1
ATOM 498 O O . ASP A 1 71 ? 11.46347 23.74234 -6.10504 1.000 15.99475 71 ASP A O 1
ATOM 503 N N . HIS A 1 72 ? 9.51168 24.48639 -6.96549 1.000 14.53152 72 HIS A N 1
ATOM 504 C CA . HIS A 1 72 ? 10.10101 24.84650 -8.25231 1.000 17.21049 72 HIS A CA 1
ATOM 505 C C . HIS A 1 72 ? 11.35496 25.69250 -8.07292 1.000 15.56469 72 HIS A C 1
ATOM 506 O O . HIS A 1 72 ? 12.37713 25.45756 -8.72667 1.000 14.75002 72 HIS A O 1
ATOM 513 N N . GLN A 1 73 ? 11.30272 26.69543 -7.19385 1.000 15.86048 73 GLN A N 1
ATOM 514 C CA . GLN A 1 73 ? 12.46968 27.55743 -7.07748 1.000 15.23603 73 GLN A CA 1
ATOM 515 C C . GLN A 1 73 ? 13.66353 26.82639 -6.47723 1.000 14.75297 73 GLN A C 1
ATOM 516 O O . GLN A 1 73 ? 14.80862 27.14943 -6.80891 1.000 15.38807 73 GLN A O 1
ATOM 522 N N . SER A 1 74 ? 13.43733 25.80932 -5.63037 1.000 16.29865 74 SER A N 1
ATOM 523 C CA . SER A 1 74 ? 14.58121 25.04430 -5.14114 1.000 12.63877 74 SER A CA 1
ATOM 524 C C . SER A 1 74 ? 15.23251 24.23239 -6.26604 1.000 13.01272 74 SER A C 1
ATOM 525 O O . SER A 1 74 ? 16.46051 24.03640 -6.25774 1.000 12.72468 74 SER A O 1
ATOM 528 N N . LEU A 1 75 ? 14.43976 23.75846 -7.23928 1.000 12.33170 75 LEU A N 1
ATOM 529 C CA . LEU A 1 75 ? 15.02506 23.05756 -8.38319 1.000 13.86048 75 LEU A CA 1
ATOM 530 C C . LEU A 1 75 ? 15.80428 24.02064 -9.26391 1.000 13.77475 75 LEU A C 1
ATOM 531 O O . LEU A 1 75 ? 16.91440 23.70569 -9.70665 1.000 12.56383 75 LEU A O 1
ATOM 536 N N . VAL A 1 76 ? 15.24733 25.20965 -9.51196 1.000 12.91538 76 VAL A N 1
ATOM 537 C CA . VAL A 1 76 ? 15.97052 26.21472 -10.28869 1.000 14.14368 76 VAL A CA 1
ATOM 538 C C . VAL A 1 76 ? 17.29734 26.54368 -9.61532 1.000 13.19774 76 VAL A C 1
ATOM 539 O O . VAL A 1 76 ? 18.35051 26.59975 -10.25805 1.000 13.58578 76 VAL A O 1
ATOM 543 N N . SER A 1 77 ? 17.27300 26.75558 -8.30131 1.000 13.11219 77 SER A N 1
ATOM 544 C CA . SER A 1 77 ? 18.51082 27.09854 -7.61897 1.000 14.55624 77 SER A CA 1
ATOM 545 C C . SER A 1 77 ? 19.52585 25.96255 -7.68580 1.000 15.04322 77 SER A C 1
ATOM 546 O O . SER A 1 77 ? 20.73687 26.21357 -7.77447 1.000 15.36652 77 SER A O 1
ATOM 549 N N . ALA A 1 78 ? 19.06386 24.70754 -7.66202 1.000 12.77906 78 ALA A N 1
ATOM 550 C CA . ALA A 1 78 ? 20.01189 23.60256 -7.72386 1.000 12.51674 78 ALA A CA 1
ATOM 551 C C . ALA A 1 78 ? 20.67124 23.52268 -9.09770 1.000 13.13744 78 ALA A C 1
ATOM 552 O O . ALA A 1 78 ? 21.89727 23.38870 -9.20040 1.000 13.36864 78 ALA A O 1
ATOM 554 N N . VAL A 1 79 ? 19.87551 23.61375 -10.16690 1.000 12.01641 79 VAL A N 1
ATOM 555 C CA . VAL A 1 79 ? 20.44886 23.43787 -11.49976 1.000 12.33162 79 VAL A CA 1
ATOM 556 C C . VAL A 1 79 ? 21.27195 24.64691 -11.92346 1.000 12.19628 79 VAL A C 1
ATOM 557 O O . VAL A 1 79 ? 22.15118 24.50499 -12.77924 1.000 14.65412 79 VAL A O 1
ATOM 561 N N . LYS A 1 80 ? 21.05079 25.81586 -11.31442 1.000 14.94610 80 LYS A N 1
ATOM 562 C CA . LYS A 1 80 ? 21.90185 26.96589 -11.61611 1.000 13.97407 80 LYS A CA 1
ATOM 563 C C . LYS A 1 80 ? 23.34074 26.74687 -11.17276 1.000 16.24152 80 LYS A C 1
ATOM 564 O O . LYS A 1 80 ? 24.23685 27.46492 -11.62647 1.000 18.26654 80 LYS A O 1
ATOM 570 N N . GLN A 1 81 ? 23.58952 25.78480 -10.28277 1.000 13.43914 81 GLN A N 1
ATOM 571 C CA . GLN A 1 81 ? 24.94740 25.56178 -9.81044 1.000 13.94723 81 GLN A CA 1
ATOM 572 C C . GLN A 1 81 ? 25.79465 24.71486 -10.75029 1.000 15.16725 81 GLN A C 1
ATOM 573 O O . GLN A 1 81 ? 26.99959 24.58986 -10.51199 1.000 16.43033 81 GLN A O 1
ATOM 579 N N . VAL A 1 82 ? 25.21993 24.11394 -11.79349 1.000 14.57400 82 VAL A N 1
ATOM 580 C CA . VAL A 1 82 ? 25.94314 23.11601 -12.56938 1.000 12.41611 82 VAL A CA 1
ATOM 581 C C . VAL A 1 82 ? 25.81452 23.39513 -14.06239 1.000 14.45259 82 VAL A C 1
ATOM 582 O O . VAL A 1 82 ? 25.03862 24.24416 -14.51152 1.000 16.80470 82 VAL A O 1
ATOM 586 N N . ASP A 1 83 ? 26.58772 22.63020 -14.82326 1.000 11.66350 83 ASP A N 1
ATOM 587 C CA . ASP A 1 83 ? 26.60409 22.69432 -16.27625 1.000 13.04206 83 ASP A CA 1
ATOM 588 C C . ASP A 1 83 ? 25.79527 21.58236 -16.92354 1.000 12.76091 83 ASP A C 1
ATOM 589 O O . ASP A 1 83 ? 25.24555 21.77344 -18.01167 1.000 12.66884 83 ASP A O 1
ATOM 594 N N . VAL A 1 84 ? 25.71312 20.42431 -16.28166 1.000 12.04740 84 VAL A N 1
ATOM 595 C CA . VAL A 1 84 ? 25.03827 19.25534 -16.83192 1.000 10.43323 84 VAL A CA 1
ATOM 596 C C . VAL A 1 84 ? 24.16799 18.66825 -15.73219 1.000 9.39155 84 VAL A C 1
ATOM 597 O O . VAL A 1 84 ? 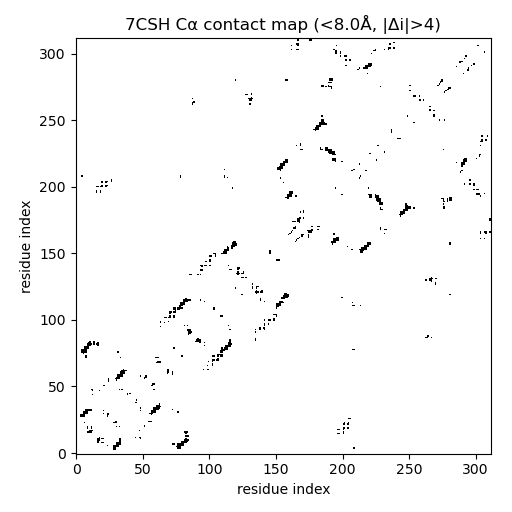24.57670 18.64516 -14.56609 1.000 12.65286 84 VAL A O 1
ATOM 601 N N . VAL A 1 85 ? 22.95409 18.25626 -16.08954 1.000 10.46048 85 VAL A N 1
ATOM 602 C CA . VAL A 1 85 ? 22.05586 17.55918 -15.16382 1.000 10.27283 85 VAL A CA 1
ATOM 603 C C . VAL A 1 85 ? 21.85701 16.14722 -15.69799 1.000 9.54190 85 VAL A C 1
ATOM 604 O O . VAL A 1 85 ? 21.53732 15.97431 -16.87809 1.000 9.50446 85 VAL A O 1
ATOM 608 N N . VAL A 1 86 ? 22.03380 15.14215 -14.83502 1.000 10.29315 86 VAL A N 1
ATOM 609 C CA . VAL A 1 86 ? 21.75490 13.74218 -15.16421 1.000 9.39053 86 VAL A CA 1
ATOM 610 C C . VAL A 1 86 ? 20.64367 13.28809 -14.22853 1.000 9.63452 86 VAL A C 1
ATOM 611 O O . VAL A 1 86 ? 20.78535 13.41399 -13.00948 1.000 9.93157 86 VAL A O 1
ATOM 615 N N . SER A 1 87 ? 19.52581 12.82512 -14.79085 1.000 8.92380 87 SER A N 1
ATOM 616 C CA . SER A 1 87 ? 18.42162 12.27305 -14.00518 1.000 7.82080 87 SER A CA 1
ATOM 617 C C . SER A 1 87 ? 18.41366 10.75806 -14.10730 1.000 8.33245 87 SER A C 1
ATOM 618 O O . SER A 1 87 ? 18.41495 10.20614 -15.21335 1.000 10.24870 87 SER A O 1
ATOM 621 N N . ALA A 1 88 ? 18.37337 10.09196 -12.94937 1.000 8.72598 88 ALA A N 1
ATOM 622 C CA . ALA A 1 88 ? 18.21637 8.64095 -12.87953 1.000 9.52954 88 ALA A CA 1
ATOM 623 C C . ALA A 1 88 ? 16.90519 8.27689 -12.18489 1.000 9.42553 88 ALA A C 1
ATOM 624 O O . ALA A 1 88 ? 16.81802 7.28683 -11.44899 1.000 9.31536 88 ALA A O 1
ATOM 626 N N . MET A 1 89 ? 15.86726 9.07190 -12.46609 1.000 8.41711 89 MET A N 1
ATOM 627 C CA . MET A 1 89 ? 14.51912 8.87484 -11.92245 1.000 8.83943 89 MET A CA 1
ATOM 628 C C . MET A 1 89 ? 14.01019 7.45285 -12.13370 1.000 9.06310 89 MET A C 1
ATOM 629 O O . MET A 1 89 ? 14.24446 6.84194 -13.17469 1.000 8.74275 89 MET A O 1
ATOM 634 N N . SER A 1 90 ? 13.25194 6.94976 -11.15293 1.000 9.10753 90 SER A N 1
ATOM 635 C CA . SER A 1 90 ? 12.74497 5.57976 -11.19617 1.000 7.89849 90 SER A CA 1
ATOM 636 C C . SER A 1 90 ? 11.87028 5.31585 -12.41642 1.000 10.20468 90 SER A C 1
ATOM 637 O O . SER A 1 90 ? 11.18141 6.20388 -12.92553 1.000 8.98372 90 SER A O 1
ATOM 640 N N . GLY A 1 91 ? 11.87741 4.05289 -12.85852 1.000 9.03133 91 GLY A N 1
ATOM 641 C CA . GLY A 1 91 ? 11.13272 3.67297 -14.04174 1.000 8.61828 91 GLY A CA 1
ATOM 642 C C . GLY A 1 91 ? 10.99877 2.16898 -14.16490 1.000 9.71126 91 GLY A C 1
ATOM 643 O O . GLY A 1 91 ? 11.26504 1.61107 -15.22887 1.000 11.15850 91 GLY A O 1
ATOM 644 N N . VAL A 1 92 ? 10.61049 1.50589 -13.07405 1.000 9.35207 92 VAL A N 1
ATOM 645 C CA . VAL A 1 92 ? 10.41650 0.05489 -13.04022 1.000 8.89127 92 VAL A CA 1
ATOM 646 C C . VAL A 1 92 ? 9.16029 -0.20919 -12.22556 1.000 8.99393 92 VAL A C 1
ATOM 647 O O . VAL A 1 92 ? 9.07899 0.23471 -11.07654 1.000 10.17114 92 VAL A O 1
ATOM 651 N N . HIS A 1 93 ? 8.17745 -0.91316 -12.80687 1.000 10.98938 93 HIS A N 1
ATOM 652 C CA . HIS A 1 93 ? 6.87128 -1.00022 -12.13621 1.000 9.55208 93 HIS A CA 1
ATOM 653 C C . HIS A 1 93 ? 6.97393 -1.63234 -10.74723 1.000 10.96769 93 HIS A C 1
ATOM 654 O O . HIS A 1 93 ? 6.28369 -1.18642 -9.82537 1.000 13.92911 93 HIS A O 1
ATOM 661 N N . PHE A 1 94 ? 7.82889 -2.65634 -10.55810 1.000 11.73645 94 PHE A N 1
ATOM 662 C CA . PHE A 1 94 ? 7.87756 -3.26345 -9.22413 1.000 10.21018 94 PHE A CA 1
ATOM 663 C C . PHE A 1 94 ? 8.70029 -2.46552 -8.21186 1.000 11.80352 94 PHE A C 1
ATOM 664 O O . PHE A 1 94 ? 8.75799 -2.86861 -7.03687 1.000 12.98510 94 PHE A O 1
ATOM 672 N N . ARG A 1 95 ? 9.29338 -1.33148 -8.60961 1.000 10.76397 95 ARG A N 1
ATOM 673 C CA . ARG A 1 95 ? 10.03213 -0.45055 -7.69735 1.000 9.81172 95 ARG A CA 1
ATOM 674 C C . ARG A 1 95 ? 9.27704 0.84242 -7.37144 1.000 15.24738 95 ARG A C 1
ATOM 675 O O . ARG A 1 95 ? 8.68976 0.95933 -6.29359 1.000 30.40399 95 ARG A O 1
ATOM 683 N N . THR A 1 96 ? 9.47024 1.87649 -8.19531 1.000 9.76917 96 THR A N 1
ATOM 684 C CA . THR A 1 96 ? 8.49129 2.92450 -8.45848 1.000 11.10409 96 THR A CA 1
ATOM 685 C C . THR A 1 96 ? 8.71366 3.36761 -9.89639 1.000 10.48780 96 THR A C 1
ATOM 686 O O . THR A 1 96 ? 9.74782 3.06567 -10.49614 1.000 10.28806 96 THR A O 1
ATOM 690 N N . HIS A 1 97 ? 7.74579 4.10965 -10.44557 1.000 11.70019 97 HIS A N 1
ATOM 691 C CA . HIS A 1 97 ? 7.75115 4.43376 -11.87455 1.000 10.03227 97 HIS A CA 1
ATOM 692 C C . HIS A 1 97 ? 7.41318 5.91477 -12.04351 1.000 11.47600 97 HIS A C 1
ATOM 693 O O . HIS A 1 97 ? 6.37632 6.25881 -12.61375 1.000 12.11885 97 HIS A O 1
ATOM 700 N N . ASN A 1 98 ? 8.30805 6.78575 -11.57822 1.000 10.11438 98 ASN A N 1
ATOM 701 C CA . ASN A 1 98 ? 7.98000 8.20073 -11.44519 1.000 10.29687 98 ASN A CA 1
ATOM 702 C C . ASN A 1 98 ? 8.65027 9.06782 -12.50294 1.000 10.55974 98 ASN A C 1
ATOM 703 O O . ASN A 1 98 ? 8.84920 10.26881 -12.29580 1.000 10.46543 98 ASN A O 1
ATOM 708 N N . ILE A 1 99 ? 8.91757 8.47892 -13.66792 1.000 9.86737 99 ILE A N 1
ATOM 709 C CA . ILE A 1 99 ? 9.39587 9.18802 -14.85774 1.000 9.82145 99 ILE A CA 1
ATOM 710 C C . ILE A 1 99 ? 8.73590 10.55903 -15.04380 1.000 10.92796 99 ILE A C 1
ATOM 711 O O . ILE A 1 99 ? 9.44995 11.54605 -15.28054 1.000 10.34558 99 ILE A O 1
ATOM 716 N N . PRO A 1 100 ? 7.40588 10.69301 -14.96113 1.000 10.60742 100 PRO A N 1
ATOM 717 C CA . PRO A 1 100 ? 6.79494 12.00803 -15.26018 1.000 12.33262 100 PRO A CA 1
ATOM 718 C C . PRO A 1 100 ? 7.17368 13.10895 -14.28500 1.000 11.99891 100 PRO A C 1
ATOM 719 O O . PRO A 1 100 ? 7.04276 14.29598 -14.62794 1.000 13.57015 100 PRO A O 1
ATOM 723 N N . VAL A 1 101 ? 7.64538 12.77586 -13.08090 1.000 11.32151 101 VAL A N 1
ATOM 724 C CA . VAL A 1 101 ? 8.09213 13.82679 -12.17171 1.000 12.47760 101 VAL A CA 1
ATOM 725 C C . VAL A 1 101 ? 9.21029 14.64485 -12.80335 1.000 11.66876 101 VAL A C 1
ATOM 726 O O . VAL A 1 101 ? 9.42718 15.80583 -12.43120 1.000 11.07110 101 VAL A O 1
ATOM 730 N N . GLN A 1 102 ? 9.91254 14.07994 -13.78622 1.000 10.60667 102 GLN A N 1
ATOM 731 C CA . GLN A 1 102 ? 10.97670 14.82400 -14.44589 1.000 10.25931 102 GLN A CA 1
ATOM 732 C C . GLN A 1 102 ? 10.47788 16.05506 -15.18392 1.000 11.59505 102 GLN A C 1
ATOM 733 O O . GLN A 1 102 ? 11.29395 16.92409 -15.49864 1.000 12.08798 102 GLN A O 1
ATOM 739 N N . LEU A 1 103 ? 9.17996 16.13407 -15.50524 1.000 11.80790 103 LEU A N 1
ATOM 740 C CA . LEU A 1 103 ? 8.66811 17.34812 -16.14628 1.000 12.42038 103 LEU A CA 1
ATOM 741 C C . LEU A 1 103 ? 8.96289 18.57705 -15.30710 1.000 12.44018 103 LEU A C 1
ATOM 742 O O . LEU A 1 103 ? 9.21801 19.66410 -15.84995 1.000 13.62495 103 LEU A O 1
ATOM 747 N N . LYS A 1 104 ? 8.92255 18.42995 -13.98712 1.000 11.93123 104 LYS A N 1
ATOM 748 C CA . LYS A 1 104 ? 9.23631 19.55388 -13.11295 1.000 10.89877 104 LYS A CA 1
ATOM 749 C C . LYS A 1 104 ? 10.70534 19.93590 -13.21655 1.000 12.26688 104 LYS A C 1
ATOM 750 O O . LYS A 1 104 ? 11.05530 21.11890 -13.12636 1.000 14.84970 104 LYS A O 1
ATOM 756 N N . LEU A 1 105 ? 11.58139 18.94193 -13.38640 1.000 11.39964 105 LEU A N 1
ATOM 757 C CA . LEU A 1 105 ? 13.00244 19.21996 -13.58201 1.000 11.61833 105 LEU A CA 1
ATOM 758 C C . LEU A 1 105 ? 13.25077 19.91107 -14.92389 1.000 14.59502 105 LEU A C 1
ATOM 759 O O . LEU A 1 105 ? 14.06678 20.83808 -15.00461 1.000 13.42562 105 LEU A O 1
ATOM 764 N N . VAL A 1 106 ? 12.56405 19.46914 -15.98311 1.000 12.16828 106 VAL A N 1
ATOM 765 C CA . VAL A 1 106 ? 12.70138 20.11425 -17.28902 1.000 11.73598 106 VAL A CA 1
ATOM 766 C C . VAL A 1 106 ? 12.31434 21.58224 -17.19700 1.000 12.15851 106 VAL A C 1
ATOM 767 O O . VAL A 1 106 ? 13.01447 22.44829 -17.72675 1.000 15.15127 106 VAL A O 1
ATOM 771 N N . ALA A 1 107 ? 11.20516 21.88417 -16.50726 1.000 11.95622 107 ALA A N 1
ATOM 772 C CA . ALA A 1 107 ? 10.76611 23.27216 -16.37326 1.000 14.23437 107 ALA A CA 1
ATOM 773 C C . ALA A 1 107 ? 11.78991 24.10611 -15.61093 1.000 15.72669 107 ALA A C 1
ATOM 774 O O . ALA A 1 107 ? 12.02698 25.27414 -15.94678 1.000 14.41295 107 ALA A O 1
ATOM 776 N N . ALA A 1 108 ? 12.39564 23.52903 -14.56782 1.000 12.69781 108 ALA A N 1
ATOM 777 C CA . ALA A 1 108 ? 13.41544 24.25198 -13.81550 1.000 13.43653 108 ALA A CA 1
ATOM 778 C C . ALA A 1 108 ? 14.65966 24.50206 -14.66016 1.000 13.87943 108 ALA A C 1
ATOM 779 O O . ALA A 1 108 ? 15.25463 25.59006 -14.59692 1.000 13.98655 108 ALA A O 1
ATOM 781 N N . ILE A 1 109 ? 15.07187 23.50813 -15.44814 1.000 12.64435 109 ILE A N 1
ATOM 782 C CA . ILE A 1 109 ? 16.21710 23.67621 -16.34083 1.000 11.41050 109 ILE A CA 1
ATOM 783 C C . ILE A 1 109 ? 15.94235 24.77729 -17.36081 1.000 14.53716 109 ILE A C 1
ATOM 784 O O . ILE A 1 109 ? 16.81342 25.60332 -17.65752 1.000 14.67678 109 ILE A O 1
ATOM 789 N N . LYS A 1 110 ? 14.73949 24.78932 -17.93212 1.000 12.50700 110 LYS A N 1
ATOM 790 C CA . LYS A 1 110 ? 14.40074 25.81840 -18.91613 1.000 12.43032 110 LYS A CA 1
ATOM 791 C C . LYS A 1 110 ? 14.49656 27.20635 -18.30499 1.000 16.59200 110 LYS A C 1
ATOM 792 O O . LYS A 1 110 ? 15.05271 28.12941 -18.92077 1.000 16.00288 110 LYS A O 1
ATOM 798 N N . GLU A 1 111 ? 13.96425 27.37625 -17.09011 1.000 14.08675 111 GLU A N 1
ATOM 799 C CA . GLU A 1 111 ? 13.99308 28.69720 -16.46900 1.000 14.32778 111 GLU A CA 1
ATOM 800 C C . GLU A 1 111 ? 15.41198 29.11818 -16.11460 1.000 17.55451 111 GLU A C 1
ATOM 801 O O . GLU A 1 111 ? 15.77901 30.29520 -16.27141 1.000 16.25208 111 GLU A O 1
ATOM 807 N N . ALA A 1 112 ? 16.22187 28.17415 -15.62847 1.000 14.98742 112 ALA A N 1
ATOM 808 C CA . ALA A 1 112 ? 17.56675 28.49513 -15.17510 1.000 15.16321 112 ALA A CA 1
ATOM 809 C C . ALA A 1 112 ? 18.43704 28.98323 -16.32584 1.000 16.24038 112 ALA A C 1
ATOM 810 O O . ALA A 1 112 ? 19.18499 29.95923 -16.17157 1.000 18.39005 112 ALA A O 1
ATOM 812 N N . GLY A 1 113 ? 18.36434 28.30933 -17.48191 1.000 15.02918 113 GLY A N 1
ATOM 813 C CA . GLY A 1 113 ? 19.00565 28.76543 -18.69871 1.000 13.81593 113 GLY A CA 1
ATOM 814 C C . GLY A 1 113 ? 20.47469 28.44446 -18.85936 1.000 16.36941 113 GLY A C 1
ATOM 815 O O . GLY A 1 113 ? 21.00398 28.59755 -19.97121 1.000 19.33883 113 GLY A O 1
ATOM 816 N N . ASN A 1 114 ? 21.15443 27.98338 -17.81122 1.000 14.83397 114 ASN A N 1
ATOM 817 C CA . ASN A 1 114 ? 22.59943 27.78640 -17.82086 1.000 14.12187 114 ASN A CA 1
ATOM 818 C C . ASN A 1 114 ? 23.01852 26.34242 -18.07787 1.000 13.20344 114 ASN A C 1
ATOM 819 O O . ASN A 1 114 ? 24.21753 26.05944 -18.14059 1.000 15.23835 114 ASN A O 1
ATOM 824 N N . VAL A 1 115 ? 22.07255 25.42042 -18.18419 1.000 13.93126 115 VAL A N 1
ATOM 825 C CA . VAL A 1 115 ? 22.41859 24.00843 -18.27821 1.000 13.31178 115 VAL A CA 1
ATOM 826 C C . VAL A 1 115 ? 22.80896 23.68955 -19.71914 1.000 14.07582 115 VAL A C 1
ATOM 827 O O . VAL A 1 115 ? 22.02420 23.90162 -20.65132 1.000 16.24173 115 VAL A O 1
ATOM 831 N N . LYS A 1 116 ? 24.02002 23.17358 -19.89987 1.000 12.56852 116 LYS A N 1
ATOM 832 C CA . LYS A 1 116 ? 24.52536 22.87569 -21.23476 1.000 11.82517 116 LYS A CA 1
ATOM 833 C C . LYS A 1 116 ? 24.00351 21.55173 -21.77200 1.000 13.33413 116 LYS A C 1
ATOM 834 O O . LYS A 1 116 ? 23.97783 21.36083 -22.99603 1.000 15.47540 116 LYS A O 1
ATOM 840 N N . ARG A 1 117 ? 23.58530 20.63765 -20.89419 1.000 13.29934 117 ARG A N 1
ATOM 841 C CA . ARG A 1 117 ? 23.07743 19.35569 -21.36242 1.000 11.59708 117 ARG A CA 1
ATOM 842 C C . ARG A 1 117 ? 22.29915 18.67359 -20.24267 1.000 10.82567 117 ARG A C 1
ATOM 843 O O . ARG A 1 117 ? 22.67685 18.75150 -19.06257 1.000 12.07977 117 ARG A O 1
ATOM 851 N N . PHE A 1 118 ? 21.21526 18.00861 -20.63400 1.000 10.20101 118 PHE A N 1
ATOM 852 C CA . PHE A 1 118 ? 20.38404 17.21153 -19.73028 1.000 8.88082 118 PHE A CA 1
ATOM 853 C C . PHE A 1 118 ? 20.33819 15.79557 -20.27041 1.000 9.38195 118 PHE A C 1
ATOM 854 O O . PHE A 1 118 ? 20.03349 15.58966 -21.45450 1.000 10.10608 118 PHE A O 1
ATOM 862 N N . LEU A 1 119 ? 20.65698 14.82950 -19.40640 1.000 8.55539 119 LEU A N 1
ATOM 863 C CA . LEU A 1 119 ? 20.45407 13.40953 -19.69757 1.000 8.53801 119 LEU A CA 1
ATOM 864 C C . LEU A 1 119 ? 19.27386 12.93945 -18.87091 1.000 9.18754 119 LEU A C 1
ATOM 865 O O . LEU A 1 119 ? 19.41355 12.79435 -17.64689 1.000 9.52575 119 LEU A O 1
ATOM 870 N N . PRO A 1 120 ? 18.10401 12.73748 -19.44923 1.000 8.62410 120 PRO A N 1
ATOM 871 C CA . PRO A 1 120 ? 16.96482 12.23141 -18.67356 1.000 9.86922 120 PRO A CA 1
ATOM 872 C C . PRO A 1 120 ? 17.13776 10.74239 -18.39863 1.000 9.68257 120 PRO A C 1
ATOM 873 O O . PRO A 1 120 ? 18.06189 10.08843 -18.88245 1.000 9.99821 120 PRO A O 1
ATOM 877 N N . SER A 1 121 ? 16.19757 10.20931 -17.62692 1.000 8.69918 121 SER A N 1
ATOM 878 C CA . SER A 1 121 ? 16.26147 8.81528 -17.18701 1.000 7.87783 121 SER A CA 1
ATOM 879 C C . SER A 1 121 ? 15.83277 7.89137 -18.31820 1.000 10.79252 121 SER A C 1
ATOM 880 O O . SER A 1 121 ? 14.64882 7.57137 -18.48653 1.000 9.25887 121 SER A O 1
ATOM 883 N N . GLU A 1 122 ? 16.82898 7.45644 -19.10398 1.000 7.66097 122 GLU A N 1
ATOM 884 C CA . GLU A 1 122 ? 16.62528 6.60053 -20.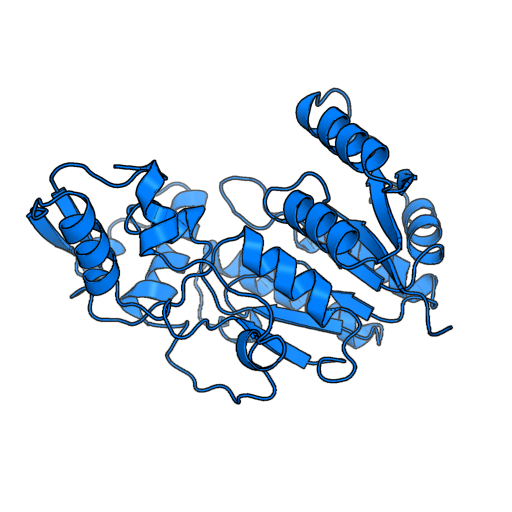26410 1.000 9.11071 122 GLU A CA 1
ATOM 885 C C . GLU A 1 122 ? 17.17920 5.23951 -19.88806 1.000 9.60612 122 GLU A C 1
ATOM 886 O O . GLU A 1 122 ? 16.53301 4.49944 -19.11629 1.000 9.80932 122 GLU A O 1
ATOM 892 N N . PHE A 1 123 ? 18.38032 4.87356 -20.35379 1.000 9.37344 123 PHE A N 1
ATOM 893 C CA . PHE A 1 123 ? 19.17420 3.77452 -19.80467 1.000 8.32253 123 PHE A CA 1
ATOM 894 C C . PHE A 1 123 ? 18.53426 2.41253 -20.01194 1.000 9.49528 123 PHE A C 1
ATOM 895 O O . PHE A 1 123 ? 18.82108 1.46847 -19.27295 1.000 10.93095 123 PHE A O 1
ATOM 903 N N . GLY A 1 124 ? 17.71953 2.27361 -21.04816 1.000 9.44804 124 GLY A N 1
ATOM 904 C CA . GLY A 1 124 ? 17.14162 0.97262 -21.33142 1.000 10.23019 124 GLY A CA 1
ATOM 905 C C . GLY A 1 124 ? 16.70899 0.89373 -22.78253 1.000 9.95742 124 GLY A C 1
ATOM 906 O O . GLY A 1 124 ? 17.36221 1.47281 -23.66832 1.000 10.38935 124 GLY A O 1
ATOM 907 N N . MET A 1 125 ? 15.60207 0.20374 -23.04887 1.000 8.81507 125 MET A N 1
ATOM 908 C CA . MET A 1 125 ? 15.06341 0.21685 -24.40501 1.000 9.39071 125 MET A CA 1
ATOM 909 C C . MET A 1 125 ? 14.80951 1.65488 -24.85596 1.000 10.80959 125 MET A C 1
ATOM 910 O O . MET A 1 125 ? 14.34631 2.49881 -24.08501 1.000 10.63651 125 MET A O 1
ATOM 915 N N . ASP A 1 126 ? 15.13383 1.93898 -26.11385 1.000 8.91328 126 ASP A N 1
ATOM 916 C CA . ASP A 1 126 ? 14.89396 3.26703 -26.66281 1.000 8.09244 126 ASP A CA 1
ATOM 917 C C . ASP A 1 126 ? 13.39499 3.50202 -26.78417 1.000 9.74817 126 ASP A C 1
ATOM 918 O O . ASP A 1 126 ? 12.75021 2.85108 -27.61739 1.000 10.81104 126 ASP A O 1
ATOM 923 N N . PRO A 1 127 ? 12.79577 4.39095 -25.98826 1.000 10.41431 127 PRO A N 1
ATOM 924 C CA . PRO A 1 127 ? 11.32778 4.49493 -25.99563 1.000 10.44902 127 PRO A CA 1
ATOM 925 C C . PRO A 1 127 ? 10.76811 4.91404 -27.33574 1.000 12.86801 127 PRO A C 1
ATOM 926 O O . PRO A 1 127 ? 9.60119 4.62005 -27.62206 1.000 12.39297 127 PRO A O 1
ATOM 930 N N . SER A 1 128 ? 11.55332 5.62311 -28.14548 1.000 11.48633 128 SER A N 1
ATOM 931 C CA . SER A 1 128 ? 11.06364 6.06621 -29.44557 1.000 12.49658 128 SER A CA 1
ATOM 932 C C . SER A 1 128 ? 10.85390 4.91128 -30.41571 1.000 15.25722 128 SER A C 1
ATOM 933 O O . SER A 1 128 ? 10.19517 5.10136 -31.45287 1.000 14.47040 128 SER A O 1
ATOM 936 N N . ARG A 1 129 ? 11.39384 3.72627 -30.11567 1.000 11.57193 129 ARG A N 1
ATOM 937 C CA . ARG A 1 129 ? 11.20207 2.55633 -30.96681 1.000 10.48675 129 ARG A CA 1
ATOM 938 C C . ARG A 1 129 ? 10.03397 1.68628 -30.52318 1.000 13.52403 129 ARG A C 1
ATOM 939 O O . ARG A 1 129 ? 9.72215 0.70234 -31.20434 1.000 14.70353 129 ARG A O 1
ATOM 947 N N . MET A 1 130 ? 9.39667 2.01519 -29.39532 1.000 13.47063 130 MET A N 1
ATOM 948 C CA . MET A 1 130 ? 8.50150 1.09812 -28.69562 1.000 13.12821 130 MET A CA 1
ATOM 949 C C . MET A 1 130 ? 7.04151 1.55111 -28.73896 1.000 14.11220 130 MET A C 1
ATOM 950 O O . MET A 1 130 ? 6.26128 1.23903 -27.83519 1.000 16.87654 130 MET A O 1
ATOM 955 N N . GLY A 1 131 ? 6.65177 2.26219 -29.79900 1.000 14.93517 131 GLY A N 1
ATOM 956 C CA . GLY A 1 131 ? 5.26780 2.70119 -29.91732 1.000 18.25728 131 GLY A CA 1
ATOM 957 C C . GLY A 1 131 ? 4.26181 1.56117 -29.90367 1.000 19.60400 131 GLY A C 1
ATOM 958 O O . GLY A 1 131 ? 3.11070 1.75013 -29.49595 1.000 27.84447 131 GLY A O 1
ATOM 959 N N . HIS A 1 132 ? 4.67393 0.36721 -30.32866 1.000 19.26381 132 HIS A N 1
ATOM 960 C CA . HIS A 1 132 ? 3.76396 -0.77179 -30.41199 1.000 23.52400 132 HIS A CA 1
ATOM 961 C C . HIS A 1 132 ? 3.48062 -1.41690 -29.06411 1.000 20.95726 132 HIS A C 1
ATOM 962 O O . HIS A 1 132 ? 2.60861 -2.28992 -28.97541 1.000 20.63937 132 HIS A O 1
ATOM 969 N N . ALA A 1 133 ? 4.19135 -1.03098 -28.01490 1.000 16.73287 133 ALA A N 1
ATOM 970 C CA . ALA A 1 133 ? 4.05704 -1.75608 -26.75699 1.000 15.49983 133 ALA A CA 1
ATOM 971 C C . ALA A 1 133 ? 2.64389 -1.62014 -26.20434 1.000 13.34720 133 ALA A C 1
ATOM 972 O O . ALA A 1 133 ? 1.98492 -0.59513 -26.36043 1.000 17.49536 133 ALA A O 1
ATOM 974 N N . MET A 1 134 ? 2.19073 -2.67220 -25.51254 1.000 13.31989 134 MET A N 1
ATOM 975 C CA . MET A 1 134 ? 0.90755 -2.77227 -24.83688 1.000 15.19915 134 MET A CA 1
ATOM 976 C C . MET A 1 134 ? 1.00618 -2.24538 -23.41081 1.000 16.23937 134 MET A C 1
ATOM 977 O O . MET A 1 134 ? 2.05702 -2.35542 -22.77155 1.000 14.28217 134 MET A O 1
ATOM 982 N N . PRO A 1 135 ? -0.08796 -1.70544 -22.86505 1.000 16.05416 135 PRO A N 1
ATOM 983 C CA . PRO A 1 135 ? -0.09733 -1.38855 -21.43603 1.000 17.73873 135 PRO A CA 1
ATOM 984 C C . PRO A 1 135 ? -0.08453 -2.67362 -20.61113 1.000 14.53225 135 PRO A C 1
ATOM 985 O O . PRO A 1 135 ? -0.59040 -3.69259 -21.07134 1.000 17.44967 135 PRO A O 1
ATOM 989 N N . PRO A 1 136 ? 0.47816 -2.62871 -19.39998 1.000 14.21537 136 PRO A N 1
ATOM 990 C CA . PRO A 1 136 ? 1.02898 -1.43976 -18.73974 1.000 13.51839 136 PRO A CA 1
ATOM 991 C C . PRO A 1 136 ? 2.50405 -1.15672 -19.03734 1.000 13.50063 136 PRO A C 1
ATOM 992 O O . PRO A 1 136 ? 3.00295 -0.09274 -18.68513 1.000 12.98967 136 PRO A O 1
ATOM 996 N N . GLY A 1 137 ? 3.20322 -2.09066 -19.67724 1.000 13.71371 137 GLY A N 1
ATOM 997 C CA . GLY A 1 137 ? 4.60030 -1.85262 -19.99186 1.000 13.68904 137 GLY A CA 1
ATOM 998 C C . GLY A 1 137 ? 4.80951 -0.62055 -20.84671 1.000 12.94118 137 GLY A C 1
ATOM 999 O O . GLY A 1 137 ? 5.84648 0.03646 -20.75239 1.000 13.78587 137 GLY A O 1
ATOM 1000 N N . SER A 1 138 ? 3.83773 -0.29749 -21.70393 1.000 11.91566 138 SER A N 1
ATOM 1001 C CA . SER A 1 138 ? 3.94693 0.87858 -22.55281 1.000 14.41618 138 SER A CA 1
ATOM 1002 C C . SER A 1 138 ? 4.07371 2.16952 -21.75467 1.000 13.85993 138 SER A C 1
ATOM 1003 O O . SER A 1 138 ? 4.54084 3.17057 -22.30747 1.000 12.71776 138 SER A O 1
ATOM 1006 N N . GLU A 1 139 ? 3.67138 2.17441 -20.47578 1.000 11.75995 139 GLU A N 1
ATOM 1007 C CA . GLU A 1 139 ? 3.80116 3.38335 -19.66364 1.000 11.26869 139 GLU A CA 1
ATOM 1008 C C . GLU A 1 139 ? 5.25014 3.83436 -19.59824 1.000 10.94569 139 GLU A C 1
ATOM 1009 O O . GLU A 1 139 ? 5.53612 5.04236 -19.57307 1.000 12.07257 139 GLU A O 1
ATOM 1015 N N . THR A 1 140 ? 6.18214 2.87736 -19.54807 1.000 10.39587 140 THR A N 1
ATOM 1016 C CA . THR A 1 140 ? 7.59712 3.23137 -19.47768 1.000 10.14511 140 THR A CA 1
ATOM 1017 C C . THR A 1 140 ? 7.99842 4.05647 -20.68951 1.000 12.00136 140 THR A C 1
ATOM 1018 O O . THR A 1 140 ? 8.59338 5.13547 -20.56628 1.000 12.34497 140 THR A O 1
ATOM 1022 N N . PHE A 1 141 ? 7.61173 3.59356 -21.87265 1.000 10.49563 141 PHE A N 1
ATOM 1023 C CA . PHE A 1 141 ? 8.02703 4.25767 -23.09749 1.000 10.00509 141 PHE A CA 1
ATOM 1024 C C . PHE A 1 141 ? 7.23308 5.53968 -23.33759 1.000 12.23761 141 PHE A C 1
ATOM 1025 O O . PHE A 1 141 ? 7.80817 6.56272 -23.73436 1.000 12.90533 141 PHE A O 1
ATOM 1033 N N . ASP A 1 142 ? 5.91902 5.51764 -23.09093 1.000 11.19575 142 ASP A N 1
ATOM 1034 C CA . ASP A 1 142 ? 5.13105 6.73865 -23.26603 1.000 14.57200 142 ASP A CA 1
ATOM 1035 C C . ASP A 1 142 ? 5.59080 7.83758 -22.31883 1.000 13.51127 142 ASP A C 1
ATOM 1036 O O . ASP A 1 142 ? 5.68489 9.01061 -22.71071 1.000 13.34084 142 ASP A O 1
ATOM 1041 N N . GLN A 1 143 ? 5.88448 7.48848 -21.06578 1.000 11.49354 143 GLN A N 1
ATOM 1042 C CA . GLN A 1 143 ? 6.31023 8.51741 -20.12759 1.000 11.52599 143 GLN A CA 1
ATOM 1043 C C . GLN A 1 143 ? 7.68532 9.05846 -20.49619 1.000 12.93784 143 GLN A C 1
ATOM 1044 O O . GLN A 1 143 ? 7.92928 10.26645 -20.39103 1.000 10.97876 143 GLN A O 1
ATOM 1050 N N . LYS A 1 144 ? 8.59344 8.19250 -20.95303 1.000 10.54676 144 LYS A N 1
ATOM 1051 C CA . LYS A 1 144 ? 9.91054 8.69555 -21.34265 1.000 11.03416 144 LYS A CA 1
ATOM 1052 C C . LYS A 1 144 ? 9.81585 9.55865 -22.59161 1.000 10.11367 144 LYS A C 1
ATOM 1053 O O . LYS A 1 144 ? 10.54687 10.54466 -22.70734 1.000 9.85690 144 LYS A O 1
ATOM 1059 N N . MET A 1 145 ? 8.90009 9.23471 -23.50987 1.000 10.63790 145 MET A N 1
ATOM 1060 C CA . MET A 1 145 ? 8.69538 10.09880 -24.67285 1.000 10.49385 145 MET A CA 1
ATOM 1061 C C . MET A 1 145 ? 8.10726 11.44376 -24.27089 1.000 10.90106 145 MET A C 1
ATOM 1062 O O . MET A 1 145 ? 8.44240 12.46881 -24.87473 1.000 12.46838 145 MET A O 1
ATOM 1067 N N . GLU A 1 146 ? 7.24000 11.47067 -23.25411 1.000 11.29772 146 GLU A N 1
ATOM 1068 C CA . GLU A 1 146 ? 6.70486 12.74763 -22.78315 1.000 13.09588 146 GLU A CA 1
ATOM 1069 C C . GLU A 1 146 ? 7.82973 13.65960 -22.29679 1.000 12.66527 146 GLU A C 1
ATOM 1070 O O . GLU A 1 146 ? 7.81478 14.87362 -22.55169 1.000 13.17212 146 GLU A O 1
ATOM 1076 N N . ILE A 1 147 ? 8.82756 13.08456 -21.61758 1.000 12.02046 147 ILE A N 1
ATOM 1077 C CA . ILE A 1 147 ? 9.99045 13.85954 -21.19922 1.000 11.96723 147 ILE A CA 1
ATOM 1078 C C . ILE A 1 147 ? 10.77575 14.34764 -22.41398 1.000 12.33059 147 ILE A C 1
ATOM 1079 O O . ILE A 1 147 ? 11.17776 15.52065 -22.47178 1.000 12.37940 147 ILE A O 1
ATOM 1084 N N . ARG A 1 148 ? 11.00702 13.46372 -23.40099 1.000 10.50843 148 ARG A N 1
ATOM 1085 C CA . ARG A 1 148 ? 11.73432 13.88483 -24.59577 1.000 9.93475 148 ARG A CA 1
ATOM 1086 C C . ARG A 1 148 ? 11.01449 15.02688 -25.29686 1.000 10.21409 148 ARG A C 1
ATOM 1087 O O . ARG A 1 148 ? 11.65860 15.96092 -25.79162 1.000 12.14504 148 ARG A O 1
ATOM 1095 N N . ASN A 1 149 ? 9.68250 14.95887 -25.36821 1.000 12.71302 149 ASN A N 1
ATOM 1096 C CA . ASN A 1 149 ? 8.93167 16.01391 -26.04632 1.000 12.96123 149 ASN A CA 1
ATOM 1097 C C . ASN A 1 149 ? 9.05446 17.33485 -25.29418 1.000 12.70690 149 ASN A C 1
ATOM 1098 O O . ASN A 1 149 ? 9.16561 18.39891 -25.91606 1.000 13.94398 149 ASN A O 1
ATOM 1103 N N . ALA A 1 150 ? 9.07012 17.28175 -23.95618 1.000 12.10642 150 ALA A N 1
ATOM 1104 C CA . ALA A 1 150 ? 9.23190 18.50269 -23.16404 1.000 11.44168 150 ALA A CA 1
ATOM 1105 C C . ALA A 1 150 ? 10.64293 19.07071 -23.30963 1.000 12.99998 150 ALA A C 1
ATOM 1106 O O . ALA A 1 150 ? 10.83492 20.29771 -23.31848 1.000 12.91700 150 ALA A O 1
ATOM 1108 N N . ILE A 1 151 ? 11.64197 18.19273 -23.41045 1.000 11.79182 151 ILE A N 1
ATOM 1109 C CA . ILE A 1 151 ? 13.01003 18.63277 -23.66306 1.000 9.80370 151 ILE A CA 1
ATOM 1110 C C . ILE A 1 151 ? 13.07336 19.38587 -24.98898 1.000 11.36376 151 ILE A C 1
ATOM 1111 O O . ILE A 1 151 ? 13.61537 20.49589 -25.07475 1.000 13.91701 151 ILE A O 1
ATOM 1116 N N . LYS A 1 152 ? 12.48963 18.80395 -26.03218 1.000 11.57365 152 LYS A N 1
ATOM 1117 C CA . LYS A 1 152 ? 12.51196 19.45806 -27.34012 1.000 13.17830 152 LYS A CA 1
ATOM 1118 C C . LYS A 1 152 ? 11.78894 20.79604 -27.30120 1.000 14.94545 152 LYS A C 1
ATOM 1119 O O . LYS A 1 152 ? 12.29006 21.80509 -27.82799 1.000 16.15251 152 LYS A O 1
ATOM 1125 N N . ALA A 1 153 ? 10.61278 20.83198 -26.67250 1.000 14.04211 153 ALA A N 1
ATOM 1126 C CA . ALA A 1 153 ? 9.85375 22.07697 -26.61359 1.000 14.42183 153 ALA A CA 1
ATOM 1127 C C . ALA A 1 153 ? 10.63555 23.17092 -25.89330 1.000 17.26449 153 ALA A C 1
ATOM 1128 O O . ALA A 1 153 ? 10.55463 24.34995 -26.26123 1.000 17.88953 153 ALA A O 1
ATOM 1130 N N . ALA A 1 154 ? 11.39129 22.80184 -24.85514 1.000 14.50237 154 ALA A N 1
ATOM 1131 C CA . ALA A 1 154 ? 12.16508 23.76179 -24.08386 1.000 12.68796 154 ALA A CA 1
ATOM 1132 C C . ALA A 1 154 ? 13.49924 24.10586 -24.72849 1.000 12.93126 154 ALA A C 1
ATOM 1133 O O . ALA A 1 154 ? 14.18811 25.00882 -24.23824 1.000 16.52748 154 ALA A O 1
ATOM 1135 N N . GLY A 1 155 ? 13.88353 23.40895 -25.79845 1.000 14.07571 155 GLY A N 1
ATOM 1136 C CA . GLY A 1 155 ? 15.16069 23.66801 -26.43210 1.000 15.66177 155 GLY A CA 1
ATOM 1137 C C . GLY A 1 155 ? 16.37749 23.21796 -25.65583 1.000 17.99912 155 GLY A C 1
ATOM 1138 O O . GLY A 1 155 ? 17.48256 23.68099 -25.93151 1.000 17.33866 155 GLY A O 1
ATOM 1139 N N . ILE A 1 156 ? 16.21526 22.30088 -24.70194 1.000 13.24483 156 ILE A N 1
ATOM 1140 C CA . ILE A 1 156 ? 17.33105 21.86383 -23.87269 1.000 13.83271 156 ILE A CA 1
ATOM 1141 C C . ILE A 1 156 ? 18.18126 20.86090 -24.64455 1.000 10.45372 156 ILE A C 1
ATOM 1142 O O . ILE A 1 156 ? 17.65441 19.89494 -25.20977 1.000 12.36968 156 ILE A O 1
ATOM 1147 N N . SER A 1 157 ? 19.49726 21.06891 -24.65220 1.000 10.47031 157 SER A N 1
ATOM 1148 C CA . SER A 1 157 ? 20.40543 20.11197 -25.26804 1.000 11.60191 157 SER A CA 1
ATOM 1149 C C . SER A 1 157 ? 20.43623 18.83091 -24.43914 1.000 11.55182 157 SER A C 1
ATOM 1150 O O . SER A 1 157 ? 20.30691 18.86581 -23.21417 1.000 11.86765 157 SER A O 1
ATOM 1153 N N . HIS A 1 158 ? 20.62141 17.69996 -25.11418 1.000 11.35393 158 HIS A N 1
ATOM 1154 C CA . HIS A 1 158 ? 20.39726 16.40591 -24.46634 1.000 11.14550 158 HIS A CA 1
ATOM 1155 C C . HIS A 1 158 ? 21.33141 15.32796 -25.00819 1.000 11.49763 158 HIS A C 1
ATOM 1156 O O . HIS A 1 158 ? 21.89769 15.45105 -26.09803 1.000 11.99642 158 HIS A O 1
ATOM 1163 N N . THR A 1 159 ? 21.42723 14.22490 -24.24725 1.000 9.84565 159 THR A N 1
ATOM 1164 C CA . THR A 1 159 ? 21.90337 12.94095 -24.74823 1.000 8.97664 159 THR A CA 1
ATOM 1165 C C . THR A 1 159 ? 20.99423 11.86189 -24.18655 1.000 11.00423 159 THR A C 1
ATOM 1166 O O . THR A 1 159 ? 20.64793 11.90679 -23.00664 1.000 10.25873 159 THR A O 1
ATOM 1170 N N . TYR A 1 160 ? 20.60746 10.90896 -25.02973 1.000 10.73317 160 TYR A N 1
ATOM 1171 C CA . TYR A 1 160 ? 19.76537 9.78191 -24.62004 1.000 8.98502 160 TYR A CA 1
ATOM 1172 C C . TYR A 1 160 ? 20.63340 8.53293 -24.69991 1.000 10.39754 160 TYR A C 1
ATOM 1173 O O . TYR A 1 160 ? 21.04868 8.13202 -25.78684 1.000 11.74422 160 TYR A O 1
ATOM 1182 N N . LEU A 1 161 ? 20.91611 7.91584 -23.55589 1.000 9.61830 161 LEU A N 1
ATOM 1183 C CA . LEU A 1 161 ? 21.75012 6.71985 -23.52077 1.000 9.09549 161 LEU A CA 1
ATOM 1184 C C . LEU A 1 161 ? 20.83710 5.49983 -23.41011 1.000 12.26768 161 LEU A C 1
ATOM 1185 O O . LEU A 1 161 ? 20.08285 5.37474 -22.43031 1.000 10.80407 161 LEU A O 1
ATOM 1190 N N . VAL A 1 162 ? 20.89837 4.60591 -24.41116 1.000 9.78476 162 VAL A N 1
ATOM 1191 C CA . VAL A 1 162 ? 19.91542 3.53591 -24.57650 1.000 8.85884 162 VAL A CA 1
ATOM 1192 C C . VAL A 1 162 ? 20.57456 2.24396 -25.04443 1.000 10.84282 162 VAL A C 1
ATOM 1193 O O . VAL A 1 162 ? 21.74066 2.21100 -25.44814 1.000 11.35414 162 VAL A O 1
ATOM 1197 N N . GLY A 1 163 ? 19.78056 1.17294 -25.00472 1.000 9.04172 163 GLY A N 1
ATOM 1198 C CA . GLY A 1 163 ? 19.96779 0.02702 -25.87477 1.000 10.85570 163 GLY A CA 1
ATOM 1199 C C . GLY A 1 163 ? 20.49665 -1.26103 -25.26374 1.000 8.80492 163 GLY A C 1
ATOM 1200 O O . GLY A 1 163 ? 20.87585 -2.15696 -26.02371 1.000 10.54560 163 GLY A O 1
ATOM 1201 N N . ALA A 1 164 ? 20.53631 -1.39613 -23.93174 1.000 9.09830 164 ALA A N 1
ATOM 1202 C CA . ALA A 1 164 ? 21.09916 -2.58718 -23.30869 1.000 8.34477 164 ALA A CA 1
ATOM 1203 C C . ALA A 1 164 ? 20.31785 -2.97829 -22.06092 1.000 8.54973 164 ALA A C 1
ATOM 1204 O O . ALA A 1 164 ? 19.73166 -2.12835 -21.37900 1.000 9.44520 164 ALA A O 1
ATOM 1206 N N . CYS A 1 165 ? 20.32379 -4.29031 -21.78202 1.000 8.61814 165 CYS A N 1
ATOM 1207 C CA . CYS A 1 165 ? 19.78847 -4.85141 -20.53921 1.000 8.37173 165 CYS A CA 1
ATOM 1208 C C . CYS A 1 165 ? 20.83519 -4.78549 -19.43193 1.000 10.63650 165 CYS A C 1
ATOM 1209 O O . CYS A 1 165 ? 21.98425 -5.18446 -19.64667 1.000 9.76123 165 CYS A O 1
ATOM 1212 N N . PHE A 1 166 ? 20.43888 -4.31059 -18.23900 1.000 8.37912 166 PHE A N 1
ATOM 1213 C CA . PHE A 1 166 ? 21.32058 -4.40468 -17.07778 1.000 8.36612 166 PHE A CA 1
ATOM 1214 C C . PHE A 1 166 ? 21.61252 -5.87170 -16.78682 1.000 8.23313 166 PHE A C 1
ATOM 1215 O O . PHE A 1 166 ? 20.69250 -6.68371 -16.68212 1.000 9.04185 166 PHE A O 1
ATOM 1223 N N . ALA A 1 167 ? 22.89148 -6.19870 -16.59452 1.000 8.55658 167 ALA A N 1
ATOM 1224 C CA . ALA A 1 167 ? 23.26040 -7.56672 -16.24453 1.000 9.84350 167 ALA A CA 1
ATOM 1225 C C . ALA A 1 167 ? 22.57708 -8.04683 -14.96475 1.000 9.09758 167 ALA A C 1
ATOM 1226 O O . ALA A 1 167 ? 22.27606 -9.24085 -14.83992 1.000 9.25108 167 ALA A O 1
ATOM 1228 N N . ALA A 1 168 ? 22.33482 -7.15091 -14.00874 1.000 7.93411 168 ALA A N 1
ATOM 1229 C CA . ALA A 1 168 ? 21.69951 -7.56602 -12.75993 1.000 9.21430 168 ALA A CA 1
ATOM 1230 C C . ALA A 1 168 ? 20.33858 -8.21401 -12.99533 1.000 9.32706 168 ALA A C 1
ATOM 1231 O O . ALA A 1 168 ? 19.96141 -9.16907 -12.30051 1.000 10.13738 168 ALA A O 1
ATOM 1233 N N . TYR A 1 169 ? 19.57582 -7.69794 -13.95549 1.000 8.91497 169 TYR A N 1
ATOM 1234 C CA . TYR A 1 169 ? 18.19786 -8.12495 -14.12188 1.000 8.31682 169 TYR A CA 1
ATOM 1235 C C . TYR A 1 169 ? 18.01515 -9.17686 -15.21101 1.000 8.49001 169 TYR A C 1
ATOM 1236 O O . TYR A 1 169 ? 16.97417 -9.84087 -15.24833 1.000 9.57655 169 TYR A O 1
ATOM 1245 N N . PHE A 1 170 ? 18.99038 -9.33278 -16.09777 1.000 9.12318 170 PHE A N 1
ATOM 1246 C CA . PHE A 1 170 ? 18.84769 -10.21169 -17.25088 1.000 9.67886 170 PHE A CA 1
ATOM 1247 C C . PHE A 1 170 ? 20.01374 -11.15466 -17.41665 1.000 9.46340 170 PHE A C 1
ATOM 1248 O O . PHE A 1 170 ? 19.85592 -12.19261 -18.08078 1.000 10.27987 170 PHE A O 1
ATOM 1256 N N . GLY A 1 171 ? 21.17959 -10.83069 -16.86333 1.000 10.91561 171 GLY A N 1
ATOM 1257 C CA . GLY A 1 171 ? 22.37667 -11.61266 -17.10808 1.000 10.23714 171 GLY A CA 1
ATOM 1258 C C . GLY A 1 171 ? 22.71338 -12.55575 -15.97007 1.000 11.25167 171 GLY A C 1
ATOM 1259 O O . GLY A 1 171 ? 22.85845 -13.76373 -16.17913 1.000 11.99115 171 GLY A O 1
ATOM 1260 N N . GLY A 1 172 ? 22.86007 -12.01985 -14.75799 1.000 11.66029 172 GLY A N 1
ATOM 1261 C CA . GLY A 1 172 ? 23.27079 -12.85393 -13.64195 1.000 12.25134 172 GLY A CA 1
ATOM 1262 C C . GLY A 1 172 ? 22.27871 -13.93897 -13.27830 1.000 11.16244 172 GLY A C 1
ATOM 1263 O O . GLY A 1 172 ? 22.66255 -14.92502 -12.63128 1.000 12.98236 172 GLY A O 1
ATOM 1264 N N . ASN A 1 173 ? 21.01181 -13.78395 -13.67661 1.000 11.13842 173 ASN A N 1
ATOM 1265 C CA . ASN A 1 173 ? 19.95575 -14.75098 -13.41096 1.000 10.84139 173 ASN A CA 1
ATOM 1266 C C . ASN A 1 173 ? 19.63607 -15.62689 -14.62811 1.000 11.20501 173 ASN A C 1
ATOM 1267 O O . ASN A 1 173 ? 18.62608 -16.33490 -14.61343 1.000 12.16743 173 ASN A O 1
ATOM 1272 N N . LEU A 1 174 ? 20.47634 -15.60080 -15.66489 1.000 11.17470 174 LEU A N 1
ATOM 1273 C CA . LEU A 1 174 ? 20.18067 -16.30370 -16.92502 1.000 10.13167 174 LEU A CA 1
ATOM 1274 C C . LEU A 1 174 ? 18.79380 -15.92367 -17.45335 1.000 10.79008 174 LEU A C 1
ATOM 1275 O O . LEU A 1 174 ? 18.11297 -16.72663 -18.09959 1.000 12.89760 174 LEU A O 1
ATOM 1280 N N . SER A 1 175 ? 18.37772 -14.67570 -17.18136 1.000 10.36108 175 SER A N 1
ATOM 1281 C CA . SER A 1 175 ? 17.12384 -14.09567 -17.67063 1.000 10.59977 175 SER A CA 1
ATOM 1282 C C . SER A 1 175 ? 15.88170 -14.76873 -17.09500 1.000 10.95320 175 SER A C 1
ATOM 1283 O O . SER A 1 175 ? 14.79684 -14.65470 -17.67727 1.000 11.89413 175 SER A O 1
ATOM 1286 N N . GLN A 1 176 ? 16.01141 -15.46982 -15.96303 1.000 10.16014 176 GLN A N 1
ATOM 1287 C CA . GLN A 1 176 ? 14.85425 -16.07689 -15.31037 1.000 11.41515 176 GLN A CA 1
ATOM 1288 C C . GLN A 1 176 ? 14.10204 -15.02196 -14.51248 1.000 11.79177 176 GLN A C 1
ATOM 1289 O O . GLN A 1 176 ? 14.71083 -14.27501 -13.73926 1.000 13.93307 176 GLN A O 1
ATOM 1295 N N . MET A 1 177 ? 12.78608 -14.95996 -14.69881 1.000 11.49736 177 MET A N 1
ATOM 1296 C CA . MET A 1 177 ? 11.99891 -13.91402 -14.05893 1.000 10.85332 177 MET A CA 1
ATOM 1297 C C . MET A 1 177 ? 11.80753 -14.21414 -12.58100 1.000 12.39790 177 MET A C 1
ATOM 1298 O O . MET A 1 177 ? 11.77543 -15.37617 -12.15111 1.000 13.18422 177 MET A O 1
ATOM 1303 N N . GLY A 1 178 ? 11.67832 -13.14020 -11.80295 1.000 9.59723 178 GLY A N 1
ATOM 1304 C CA . GLY A 1 178 ? 11.32496 -13.25732 -10.40405 1.000 9.96770 178 GLY A CA 1
ATOM 1305 C C . GLY A 1 178 ? 12.47572 -13.50038 -9.45278 1.000 12.45709 178 GLY A C 1
ATOM 1306 O O . GLY A 1 178 ? 12.24841 -13.57348 -8.23384 1.000 13.07343 178 GLY A O 1
ATOM 1307 N N . THR A 1 179 ? 13.69585 -13.63733 -9.95747 1.000 9.44913 179 THR A N 1
ATOM 1308 C CA . THR A 1 179 ? 14.88065 -13.87138 -9.14519 1.000 10.09281 179 THR A CA 1
ATOM 1309 C C . THR A 1 179 ? 16.05782 -13.19431 -9.82883 1.000 11.51226 179 THR A C 1
ATOM 1310 O O . THR A 1 179 ? 16.04612 -12.99822 -11.04282 1.000 11.74668 179 THR A O 1
ATOM 1314 N N . LEU A 1 180 ? 17.09061 -12.85536 -9.05354 1.000 9.96241 180 LEU A N 1
ATOM 1315 C CA . LEU A 1 180 ? 18.31475 -12.29431 -9.62318 1.000 9.39946 180 LEU A CA 1
ATOM 1316 C C . LEU A 1 180 ? 19.48373 -13.25930 -9.50096 1.000 9.06780 180 LEU A C 1
ATOM 1317 O O . LEU A 1 180 ? 20.61481 -12.90026 -9.83464 1.000 11.36649 180 LEU A O 1
ATOM 1322 N N . PHE A 1 181 ? 19.23162 -14.51334 -9.02812 1.000 10.55914 181 PHE A N 1
ATOM 1323 C CA . PHE A 1 181 ? 20.22662 -15.56834 -8.95395 1.000 11.44443 181 PHE A CA 1
ATOM 1324 C C . PHE A 1 181 ? 20.00692 -16.56825 -10.07809 1.000 12.57275 181 PHE A C 1
ATOM 1325 O O . PHE A 1 181 ? 18.86602 -16.82623 -10.46440 1.000 13.84914 181 PHE A O 1
ATOM 1333 N N . PRO A 1 182 ? 21.08006 -17.16220 -10.60386 1.000 10.44772 182 PRO A N 1
ATOM 1334 C CA . PRO A 1 182 ? 20.90234 -18.14611 -11.67299 1.000 12.69444 182 PRO A CA 1
ATOM 1335 C C . PRO A 1 182 ? 20.37521 -19.45116 -11.11623 1.000 16.03264 182 PRO A C 1
ATOM 1336 O O . PRO A 1 182 ? 20.62792 -19.79826 -9.95019 1.000 15.71977 182 PRO A O 1
ATOM 1340 N N . PRO A 1 183 ? 19.62442 -20.20911 -11.91348 1.000 13.97599 183 PRO A N 1
ATOM 1341 C CA . PRO A 1 183 ? 19.09032 -21.48915 -11.44472 1.000 19.50064 183 PRO A CA 1
ATOM 1342 C C . PRO A 1 183 ? 20.17931 -22.54714 -11.38353 1.000 18.01563 183 PRO A C 1
ATOM 1343 O O . PRO A 1 183 ? 21.21148 -22.45908 -12.05625 1.000 22.02057 183 PRO A O 1
ATOM 1347 N N . LYS A 1 184 ? 19.90712 -23.57621 -10.57068 1.000 24.20253 184 LYS A N 1
ATOM 1348 C CA . LYS A 1 184 ? 20.84506 -24.65922 -10.30652 1.000 28.79469 184 LYS A CA 1
ATOM 1349 C C . LYS A 1 184 ? 20.67531 -25.85515 -11.23066 1.000 26.95762 184 LYS A C 1
ATOM 1350 O O . LYS A 1 184 ? 21.66339 -26.52512 -11.53946 1.000 29.72804 184 LYS A O 1
ATOM 1356 N N . ASN A 1 185 ? 19.46342 -26.16213 -11.64300 1.000 24.03023 185 ASN A N 1
ATOM 1357 C CA . ASN A 1 185 ? 19.24762 -27.41008 -12.36915 1.000 25.38567 185 ASN A CA 1
ATOM 1358 C C . ASN A 1 185 ? 18.48895 -27.23398 -13.66834 1.000 20.53738 185 ASN A C 1
ATOM 1359 O O . ASN A 1 185 ? 18.78921 -27.93590 -14.64531 1.000 22.05847 185 ASN A O 1
ATOM 1364 N N . LYS A 1 186 ? 17.48394 -26.36399 -13.68352 1.000 17.33268 186 LYS A N 1
ATOM 1365 C CA . LYS A 1 186 ? 16.55623 -26.22191 -14.79575 1.000 19.06431 186 LYS A CA 1
ATOM 1366 C C . LYS A 1 186 ? 16.51031 -24.75588 -15.18764 1.000 15.26871 186 LYS A C 1
ATOM 1367 O O . LYS A 1 186 ? 16.61508 -23.87595 -14.33155 1.000 17.71165 186 LYS A O 1
ATOM 1373 N N . VAL A 1 187 ? 16.33364 -24.49978 -16.48067 1.000 14.71413 187 VAL A N 1
ATOM 1374 C CA . VAL A 1 187 ? 16.25976 -23.13774 -16.98758 1.000 13.93539 187 VAL A CA 1
ATOM 1375 C C . VAL A 1 187 ? 15.16603 -23.06666 -18.04485 1.000 15.23379 187 VAL A C 1
ATOM 1376 O O . VAL A 1 187 ? 15.01725 -23.98260 -18.86197 1.000 14.54722 187 VAL A O 1
ATOM 1380 N N . ASP A 1 188 ? 14.37900 -21.98967 -18.00497 1.000 13.07297 188 ASP A N 1
ATOM 1381 C CA . ASP A 1 188 ? 13.41127 -21.67960 -19.05119 1.000 12.59820 188 ASP A CA 1
ATOM 1382 C C . ASP A 1 188 ? 14.07654 -20.83151 -20.12795 1.000 12.10654 188 ASP A C 1
ATOM 1383 O O . ASP A 1 188 ? 14.67045 -19.78753 -19.82672 1.000 12.25274 188 ASP A O 1
ATOM 1388 N N . ILE A 1 189 ? 13.96986 -21.28541 -21.37802 1.000 11.27745 189 ILE A N 1
ATOM 1389 C CA . ILE A 1 189 ? 14.52715 -20.60531 -22.54482 1.000 11.17792 189 ILE A CA 1
ATOM 1390 C C . ILE A 1 189 ? 13.37135 -19.98626 -23.32407 1.000 13.36665 189 ILE A C 1
ATOM 1391 O O . ILE A 1 189 ? 12.39243 -20.67024 -23.63437 1.000 14.09391 189 ILE A O 1
ATOM 1396 N N . TYR A 1 190 ? 13.47141 -18.69723 -23.63294 1.000 12.19536 190 TYR A N 1
ATOM 1397 C CA . TYR A 1 190 ? 12.39059 -18.01319 -24.33016 1.000 10.59834 190 TYR A CA 1
ATOM 1398 C C . TYR A 1 190 ? 12.49797 -18.28207 -25.82715 1.000 12.42208 190 TYR A C 1
ATOM 1399 O O . TYR A 1 190 ? 13.52813 -17.98201 -26.44787 1.000 13.21954 190 TYR A O 1
ATOM 1408 N N . GLY A 1 191 ? 11.43612 -18.85703 -26.39347 1.000 11.54082 191 GLY A N 1
ATOM 1409 C CA . GLY A 1 191 ? 11.49249 -19.24992 -27.78949 1.000 12.37321 191 GLY A CA 1
ATOM 1410 C C . GLY A 1 191 ? 12.55554 -20.31390 -27.94630 1.000 14.46851 191 GLY A C 1
ATOM 1411 O O . GLY A 1 191 ? 12.64734 -21.24296 -27.13935 1.000 16.56563 191 GLY A O 1
ATOM 1412 N N . ASP A 1 192 ? 13.39580 -20.18980 -28.98008 1.000 14.55982 192 ASP A N 1
ATOM 1413 C CA . ASP A 1 192 ? 14.50185 -21.12978 -29.13287 1.000 13.83819 192 ASP A CA 1
ATOM 1414 C C . ASP A 1 192 ? 15.80369 -20.62382 -28.52149 1.000 14.35696 192 ASP A C 1
ATOM 1415 O O . ASP A 1 192 ? 16.83773 -21.28479 -28.65928 1.000 14.86541 192 ASP A O 1
ATOM 1420 N N . GLY A 1 193 ? 15.77149 -19.49787 -27.79641 1.000 12.01372 193 GLY A N 1
ATOM 1421 C CA . GLY A 1 193 ? 16.99733 -19.01391 -27.20306 1.000 12.60584 193 GLY A CA 1
ATOM 1422 C C . GLY A 1 193 ? 18.07457 -18.53982 -28.15074 1.000 11.40338 193 GLY A C 1
ATOM 1423 O O . GLY A 1 193 ? 19.22646 -18.41684 -27.72944 1.000 11.86804 193 GLY A O 1
ATOM 1424 N N . ASN A 1 194 ? 17.75089 -18.27472 -29.42381 1.000 13.80723 194 ASN A N 1
ATOM 1425 C CA . ASN A 1 194 ? 18.75514 -17.87763 -30.40252 1.000 11.29498 194 ASN A CA 1
ATOM 1426 C C . ASN A 1 194 ? 18.50926 -16.46559 -30.93147 1.000 13.09181 194 ASN A C 1
ATOM 1427 O O . ASN A 1 194 ? 18.81156 -16.15350 -32.09036 1.000 14.99070 194 ASN A O 1
ATOM 1432 N N . VAL A 1 195 ? 17.94604 -15.59967 -30.08854 1.000 11.44811 195 VAL A N 1
ATOM 1433 C CA . VAL A 1 195 ? 17.71010 -14.19364 -30.40749 1.000 10.98929 195 VAL A CA 1
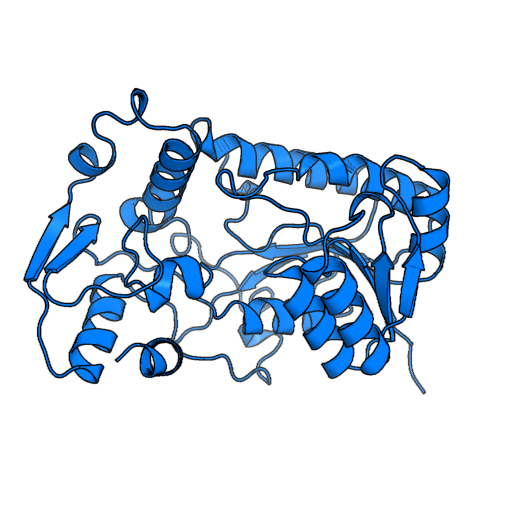ATOM 1434 C C . VAL A 1 195 ? 18.72490 -13.35670 -29.63516 1.000 11.89429 195 VAL A C 1
ATOM 1435 O O . VAL A 1 195 ? 18.79758 -13.42979 -28.39915 1.000 11.93804 195 VAL A O 1
ATOM 1439 N N . LYS A 1 196 ? 19.49307 -12.54763 -30.35390 1.000 12.93634 196 LYS A N 1
ATOM 1440 C CA . LYS A 1 196 ? 20.53790 -11.74767 -29.71857 1.000 12.69731 196 LYS A CA 1
ATOM 1441 C C . LYS A 1 196 ? 19.95266 -10.65075 -28.83063 1.000 11.49168 196 LYS A C 1
ATOM 1442 O O . LYS A 1 196 ? 19.05576 -9.89772 -29.24080 1.000 11.34526 196 LYS A O 1
ATOM 1448 N N . VAL A 1 197 ? 20.49935 -10.55584 -27.61648 1.000 9.69017 197 VAL A N 1
ATOM 1449 C CA . VAL A 1 197 ? 20.17708 -9.55492 -26.61348 1.000 8.85262 197 VAL A CA 1
ATOM 1450 C C . VAL A 1 197 ? 21.46799 -8.81793 -26.28909 1.000 11.04729 197 VAL A C 1
ATOM 1451 O O . VAL A 1 197 ? 22.55602 -9.38792 -26.39086 1.000 12.52161 197 VAL A O 1
ATOM 1455 N N . VAL A 1 198 ? 21.35788 -7.54797 -25.91002 1.000 9.03175 198 VAL A N 1
ATOM 1456 C CA . VAL A 1 198 ? 22.52377 -6.76599 -25.49566 1.000 8.56168 198 VAL A CA 1
ATOM 1457 C C . VAL A 1 198 ? 22.54037 -6.68411 -23.97265 1.000 8.53135 198 VAL A C 1
ATOM 1458 O O . VAL A 1 198 ? 21.57421 -6.20917 -23.36786 1.000 10.74740 198 VAL A O 1
ATOM 1462 N N . PHE A 1 199 ? 23.64622 -7.10115 -23.36140 1.000 9.76825 199 PHE A N 1
ATOM 1463 C CA . PHE A 1 199 ? 23.83585 -7.06526 -21.90735 1.000 7.76691 199 PHE A CA 1
ATOM 1464 C C . PHE A 1 199 ? 24.91875 -6.05428 -21.54799 1.000 11.48881 199 PHE A C 1
ATOM 1465 O O . PHE A 1 199 ? 25.92792 -5.94521 -22.24572 1.000 12.38412 199 PHE A O 1
ATOM 1473 N N . VAL A 1 200 ? 24.71746 -5.30337 -20.46398 1.000 10.03262 200 VAL A N 1
ATOM 1474 C CA . VAL A 1 200 ? 25.77732 -4.43740 -19.95164 1.000 8.89152 200 VAL A CA 1
ATOM 1475 C C . VAL A 1 200 ? 25.72793 -4.43152 -18.42865 1.000 9.98918 200 VAL A C 1
ATOM 1476 O O . VAL A 1 200 ? 24.64878 -4.35158 -17.83092 1.000 10.15456 200 VAL A O 1
ATOM 1480 N N . ASP A 1 201 ? 26.90077 -4.54456 -17.80636 1.000 9.41782 201 ASP A N 1
ATOM 1481 C CA . ASP A 1 201 ? 27.00740 -4.30867 -16.36731 1.000 10.24602 201 ASP A CA 1
ATOM 1482 C C . ASP A 1 201 ? 26.46831 -2.92070 -16.06234 1.000 9.21014 201 ASP A C 1
ATOM 1483 O O . ASP A 1 201 ? 26.89745 -1.93165 -16.66115 1.000 9.40178 201 ASP A O 1
ATOM 1488 N N . GLU A 1 202 ? 25.53406 -2.84879 -15.10857 1.000 10.13835 202 GLU A N 1
ATOM 1489 C CA . GLU A 1 202 ? 25.00094 -1.55383 -14.70160 1.000 10.52671 202 GLU A CA 1
ATOM 1490 C C . GLU A 1 202 ? 26.11083 -0.58085 -14.29524 1.000 11.63644 202 GLU A C 1
ATOM 1491 O O . GLU A 1 202 ? 25.97887 0.62517 -14.51318 1.000 10.30762 202 GLU A O 1
ATOM 1497 N N . ASP A 1 203 ? 27.21469 -1.07188 -13.72100 1.000 10.49958 203 ASP A N 1
ATOM 1498 C CA . ASP A 1 203 ? 28.35861 -0.19389 -13.45863 1.000 11.15695 203 ASP A CA 1
ATOM 1499 C C . ASP A 1 203 ? 28.87693 0.46822 -14.73345 1.000 10.53383 203 ASP A C 1
ATOM 1500 O O . ASP A 1 203 ? 29.29891 1.63322 -14.71325 1.000 11.34213 203 ASP A O 1
ATOM 1505 N N . ASP A 1 204 ? 28.92922 -0.28070 -15.83449 1.000 12.14937 204 ASP A N 1
ATOM 1506 C CA . ASP A 1 204 ? 29.44753 0.28141 -17.07832 1.000 9.87045 204 ASP A CA 1
ATOM 1507 C C . ASP A 1 204 ? 28.44869 1.22245 -17.73350 1.000 10.28683 204 ASP A C 1
ATOM 1508 O O . ASP A 1 204 ? 28.85884 2.20151 -18.36531 1.000 10.89913 204 ASP A O 1
ATOM 1513 N N . MET A 1 205 ? 27.14166 0.96343 -17.58785 1.000 10.58824 205 MET A N 1
ATOM 1514 C CA . MET A 1 205 ? 26.17476 1.96345 -18.01802 1.000 9.72047 205 MET A CA 1
ATOM 1515 C C . MET A 1 205 ? 26.46957 3.29840 -17.34984 1.000 9.96501 205 MET A C 1
ATOM 1516 O O . MET A 1 205 ? 26.40673 4.34945 -17.99577 1.000 10.05836 205 MET A O 1
ATOM 1521 N N . ALA A 1 206 ? 26.84024 3.27230 -16.06474 1.000 9.11339 206 ALA A N 1
ATOM 1522 C CA . ALA A 1 206 ? 27.17805 4.52025 -15.37756 1.000 9.95483 206 ALA A CA 1
ATOM 1523 C C . ALA A 1 206 ? 28.48118 5.12030 -15.89418 1.000 9.28270 206 ALA A C 1
ATOM 1524 O O . ALA A 1 206 ? 28.58620 6.34632 -16.04105 1.000 10.74531 206 ALA A O 1
ATOM 1526 N N . LYS A 1 207 ? 29.48326 4.28534 -16.18199 1.000 9.81794 207 LYS A N 1
ATOM 1527 C CA . LYS A 1 207 ? 30.71940 4.82340 -16.75163 1.000 11.33283 207 LYS A CA 1
ATOM 1528 C C . LYS A 1 207 ? 30.45974 5.52950 -18.07964 1.000 10.62319 207 LYS A C 1
ATOM 1529 O O . LYS A 1 207 ? 30.97078 6.62853 -18.31242 1.000 11.43597 207 LYS A O 1
ATOM 1535 N N . TYR A 1 208 ? 29.65097 4.93356 -18.95689 1.000 9.70162 208 TYR A N 1
ATOM 1536 C CA . TYR A 1 208 ? 29.38929 5.58366 -20.24591 1.000 9.94083 208 TYR A CA 1
ATOM 1537 C C . TYR A 1 208 ? 28.58123 6.86664 -20.07001 1.000 11.13922 208 TYR A C 1
ATOM 1538 O O . TYR A 1 208 ? 28.73942 7.81671 -20.84689 1.000 11.21683 208 TYR A O 1
ATOM 1547 N N . THR A 1 209 ? 27.72297 6.92455 -19.04623 1.000 10.04548 209 THR A N 1
ATOM 1548 C CA . THR A 1 209 ? 27.02687 8.16552 -18.73330 1.000 10.33416 209 THR A CA 1
ATOM 1549 C C . THR A 1 209 ? 28.03079 9.27350 -18.42996 1.000 10.14017 209 THR A C 1
ATOM 1550 O O . THR A 1 209 ? 27.94692 10.37755 -18.98089 1.000 10.86644 209 THR A O 1
ATOM 1554 N N . ALA A 1 210 ? 28.99156 8.98844 -17.53873 1.000 10.38334 210 ALA A N 1
ATOM 1555 C CA . ALA A 1 210 ? 29.97245 9.99842 -17.15040 1.000 11.16983 210 ALA A CA 1
ATOM 1556 C C . ALA A 1 210 ? 30.87275 10.39152 -18.31814 1.000 13.65701 210 ALA A C 1
ATOM 1557 O O . ALA A 1 210 ? 31.30075 11.54254 -18.39494 1.000 14.15243 210 ALA A O 1
ATOM 1559 N N . LYS A 1 211 ? 31.15899 9.45460 -19.22914 1.000 11.88039 211 LYS A N 1
ATOM 1560 C CA . LYS A 1 211 ? 31.97229 9.76370 -20.40691 1.000 14.84920 211 LYS A CA 1
ATOM 1561 C C . LYS A 1 211 ? 31.20953 10.62678 -21.40303 1.000 13.27370 211 LYS A C 1
ATOM 1562 O O . LYS A 1 211 ? 31.78568 11.52683 -22.02581 1.000 15.20096 211 LYS A O 1
ATOM 1568 N N . THR A 1 212 ? 29.91959 10.35178 -21.59639 1.000 11.66357 212 THR A N 1
ATOM 1569 C CA . THR A 1 212 ? 29.21887 10.95886 -22.71852 1.000 10.77842 212 THR A CA 1
ATOM 1570 C C . THR A 1 212 ? 28.66578 12.35283 -22.41655 1.000 11.65510 212 THR A C 1
ATOM 1571 O O . THR A 1 212 ? 28.40001 13.11890 -23.35155 1.000 12.63555 212 THR A O 1
ATOM 1575 N N . LEU A 1 213 ? 28.54145 12.73173 -21.14555 1.000 11.57842 213 LEU A N 1
ATOM 1576 C CA . LEU A 1 213 ? 27.70735 13.87969 -20.82267 1.000 12.27073 213 LEU A CA 1
ATOM 1577 C C . LEU A 1 213 ? 28.34543 15.21573 -21.19740 1.000 12.71402 213 LEU A C 1
ATOM 1578 O O . LEU A 1 213 ? 27.63043 16.21972 -21.21650 1.000 14.08066 213 LEU A O 1
ATOM 1583 N N . ASN A 1 214 ? 29.65451 15.25277 -21.49006 1.000 10.72544 214 ASN A N 1
ATOM 1584 C CA . ASN A 1 214 ? 30.26863 16.46482 -22.02781 1.000 15.23352 214 ASN A CA 1
ATOM 1585 C C . ASN A 1 214 ? 31.02397 16.17993 -23.32464 1.000 15.95494 214 ASN A C 1
ATOM 1586 O O . ASN A 1 214 ? 31.91606 16.94597 -23.69935 1.000 16.66436 214 ASN A O 1
ATOM 1591 N N . ASP A 1 215 ? 30.67816 15.09398 -24.00881 1.000 12.57645 215 ASP A N 1
ATOM 1592 C CA . ASP A 1 215 ? 31.29849 14.74409 -25.28268 1.000 13.20128 215 ASP A CA 1
ATOM 1593 C C . ASP A 1 215 ? 30.63677 15.53317 -26.40979 1.000 13.54148 215 ASP A C 1
ATOM 1594 O O . ASP A 1 215 ? 29.43883 15.35918 -26.65611 1.000 12.44828 215 ASP A O 1
ATOM 1599 N N . PRO A 1 216 ? 31.35394 16.40424 -27.11653 1.000 14.60917 216 PRO A N 1
ATOM 1600 C CA . PRO A 1 216 ? 30.67721 17.13632 -28.19765 1.000 15.66434 216 PRO A CA 1
ATOM 1601 C C . PRO A 1 216 ? 30.08949 16.20339 -29.24587 1.000 14.34473 216 PRO A C 1
ATOM 1602 O O . PRO A 1 216 ? 29.08665 16.55443 -29.88510 1.000 15.72252 216 PRO A O 1
ATOM 1606 N N . ARG A 1 217 ? 30.66154 15.00841 -29.41582 1.000 13.32627 217 ARG A N 1
ATOM 1607 C CA . ARG A 1 217 ? 30.17481 14.08049 -30.43602 1.000 15.27008 217 ARG A CA 1
ATOM 1608 C C . ARG A 1 217 ? 28.77074 13.57245 -30.14042 1.000 14.52915 217 ARG A C 1
ATOM 1609 O O . ARG A 1 217 ? 28.10198 13.06052 -31.04764 1.000 15.10798 217 ARG A O 1
ATOM 1617 N N . THR A 1 218 ? 28.31242 13.66935 -28.89353 1.000 13.06232 218 THR A N 1
ATOM 1618 C CA . THR A 1 218 ? 27.00734 13.13130 -28.54491 1.000 12.16992 218 THR A CA 1
ATOM 1619 C C . THR A 1 218 ? 26.00823 14.22426 -28.17408 1.000 12.52300 218 THR A C 1
ATOM 1620 O O . THR A 1 218 ? 24.91911 13.92221 -27.66538 1.000 11.85336 218 THR A O 1
ATOM 1624 N N . LEU A 1 219 ? 26.32829 15.49029 -28.45790 1.000 12.74367 219 LEU A N 1
ATOM 1625 C CA . LEU A 1 219 ? 25.35923 16.55626 -28.25806 1.000 10.97932 219 LEU A CA 1
ATOM 1626 C C . LEU A 1 219 ? 24.11345 16.29932 -29.09740 1.000 12.90693 219 LEU A C 1
ATOM 1627 O O . LEU A 1 219 ? 24.19676 16.13342 -30.32539 1.000 14.04658 219 LEU A O 1
ATOM 1632 N N . ASN A 1 220 ? 22.96028 16.27225 -28.42670 1.000 10.17188 220 ASN A N 1
ATOM 1633 C CA . ASN A 1 220 ? 21.65644 16.06129 -29.06705 1.000 11.01841 220 ASN A CA 1
ATOM 1634 C C . ASN A 1 220 ? 21.60966 14.75635 -29.86416 1.000 13.35860 220 ASN A C 1
ATOM 1635 O O . ASN A 1 220 ? 21.03394 14.68644 -30.95332 1.000 14.06201 220 ASN A O 1
ATOM 1640 N N . LYS A 1 221 ? 22.18253 13.70031 -29.30010 1.000 11.98262 221 LYS A N 1
ATOM 1641 C CA . LYS A 1 221 ? 22.20771 12.40237 -29.94620 1.000 10.22793 221 LYS A CA 1
ATOM 1642 C C . LYS A 1 221 ? 21.66448 11.32529 -29.02143 1.000 10.48242 221 LYS A C 1
ATOM 1643 O O . LYS A 1 221 ? 21.77217 11.41319 -27.79839 1.000 11.09498 221 LYS A O 1
ATOM 1649 N N . THR A 1 222 ? 21.12565 10.28333 -29.64065 1.000 10.28271 222 THR A N 1
ATOM 1650 C CA . THR A 1 222 ? 20.92350 9.00328 -28.98480 1.000 8.48939 222 THR A CA 1
ATOM 1651 C C . THR A 1 222 ? 22.19954 8.18730 -29.12054 1.000 11.22221 222 THR A C 1
ATOM 1652 O O . THR A 1 222 ? 22.75082 8.06039 -30.22441 1.000 13.37781 222 THR A O 1
ATOM 1656 N N . VAL A 1 223 ? 22.67626 7.65821 -27.99346 1.000 9.98135 223 VAL A N 1
ATOM 1657 C CA . VAL A 1 223 ? 23.89425 6.85922 -27.92821 1.000 8.44740 223 VAL A CA 1
ATOM 1658 C C . VAL A 1 223 ? 23.48915 5.45618 -27.51243 1.000 10.50803 223 VAL A C 1
ATOM 1659 O O . VAL A 1 223 ? 22.81989 5.27910 -26.48262 1.000 11.39357 223 VAL A O 1
ATOM 1663 N N . TYR A 1 224 ? 23.87137 4.47425 -28.32441 1.000 10.30818 224 TYR A N 1
ATOM 1664 C CA . TYR A 1 224 ? 23.52433 3.07423 -28.10761 1.000 10.54013 224 TYR A CA 1
ATOM 1665 C C . TYR A 1 224 ? 24.66115 2.36719 -27.38438 1.000 12.47560 224 TYR A C 1
ATOM 1666 O O . TYR A 1 224 ? 25.82725 2.50123 -27.76707 1.000 13.28301 224 TYR A O 1
ATOM 1675 N N . VAL A 1 225 ? 24.32190 1.59710 -26.35153 1.000 10.33497 225 VAL A N 1
ATOM 1676 C CA . VAL A 1 225 ? 25.30471 0.84105 -25.58233 1.000 9.78496 225 VAL A CA 1
ATOM 1677 C C . VAL A 1 225 ? 25.25785 -0.60491 -26.06246 1.000 12.15479 225 VAL A C 1
ATOM 1678 O O . VAL A 1 225 ? 24.36076 -1.35795 -25.67575 1.000 11.11872 225 VAL A O 1
ATOM 1682 N N . ARG A 1 226 ? 26.22207 -1.01484 -26.90025 1.000 11.20298 226 ARG A N 1
ATOM 1683 C CA . ARG A 1 226 ? 26.26023 -2.36979 -27.46635 1.000 11.54867 226 ARG A CA 1
ATOM 1684 C C . ARG A 1 226 ? 27.65421 -2.97178 -27.38104 1.000 12.14178 226 ARG A C 1
ATOM 1685 O O . ARG A 1 226 ? 28.37747 -3.05169 -28.39086 1.000 14.92011 226 ARG A O 1
ATOM 1693 N N . PRO A 1 227 ? 28.05391 -3.44687 -26.20297 1.000 11.94379 227 PRO A N 1
ATOM 1694 C CA . PRO A 1 227 ? 29.39488 -4.04187 -26.06268 1.000 12.15886 227 PRO A CA 1
ATOM 1695 C C . PRO A 1 227 ? 29.45909 -5.36181 -26.82077 1.000 13.18273 227 PRO A C 1
ATOM 1696 O O . PRO A 1 227 ? 28.68103 -6.27584 -26.55504 1.000 13.33370 227 PRO A O 1
ATOM 1700 N N . THR A 1 228 ? 30.38234 -5.44172 -27.79054 1.000 13.40058 228 THR A N 1
ATOM 1701 C CA . THR A 1 228 ? 30.38560 -6.53064 -28.76562 1.000 15.45786 228 THR A CA 1
ATOM 1702 C C . THR A 1 228 ? 30.36345 -7.90569 -28.11174 1.000 14.01481 228 THR A C 1
ATOM 1703 O O . THR A 1 228 ? 29.60657 -8.78767 -28.53800 1.000 15.38959 228 THR A O 1
ATOM 1707 N N . ASP A 1 229 ? 31.21219 -8.11977 -27.09954 1.000 14.00449 229 ASP A N 1
ATOM 1708 C CA . ASP A 1 229 ? 31.30404 -9.42882 -26.46162 1.000 12.45433 229 ASP A CA 1
ATOM 1709 C C . ASP A 1 229 ? 30.07483 -9.75890 -25.62296 1.000 13.72456 229 ASP A C 1
ATOM 1710 O O . ASP A 1 229 ? 29.91574 -10.91793 -25.20710 1.000 14.66251 229 ASP A O 1
ATOM 1715 N N . ASN A 1 230 ? 29.21375 -8.76993 -25.36510 1.000 12.33534 230 ASN A N 1
ATOM 1716 C CA . ASN A 1 230 ? 28.00155 -8.95800 -24.57943 1.000 12.41708 230 ASN A CA 1
ATOM 1717 C C . ASN A 1 230 ? 26.74577 -8.96195 -25.43775 1.000 11.95497 230 ASN A C 1
ATOM 1718 O O . ASN A 1 230 ? 25.63564 -8.86000 -24.89903 1.000 11.83602 230 ASN A O 1
ATOM 1723 N N . ILE A 1 231 ? 26.88311 -9.07284 -26.75973 1.000 11.30955 231 ILE A N 1
ATOM 1724 C CA . ILE A 1 231 ? 25.73934 -9.28678 -27.63604 1.000 10.52438 231 ILE A CA 1
ATOM 1725 C C . ILE A 1 231 ? 25.58039 -10.79977 -27.74420 1.000 11.69486 231 ILE A C 1
ATOM 1726 O O . ILE A 1 231 ? 26.32658 -11.47771 -28.46406 1.000 12.37170 231 ILE A O 1
ATOM 1731 N N . LEU A 1 232 ? 24.63420 -11.33385 -26.98048 1.000 10.00587 232 LEU A N 1
ATOM 1732 C CA . LEU A 1 232 ? 24.53714 -12.75787 -26.70362 1.000 9.13591 232 LEU A CA 1
ATOM 1733 C C . LEU A 1 232 ? 23.09418 -13.20987 -26.84103 1.000 11.61428 232 LEU A C 1
ATOM 1734 O O . LEU A 1 232 ? 22.17406 -12.50692 -26.41921 1.000 11.06274 232 LEU A O 1
ATOM 1739 N N . THR A 1 233 ? 22.89034 -14.39483 -27.41318 1.000 10.22186 233 THR A N 1
ATOM 1740 C CA . THR A 1 233 ? 21.58231 -15.00585 -27.26856 1.000 10.38323 233 THR A CA 1
ATOM 1741 C C . THR A 1 233 ? 21.43395 -15.56797 -25.85864 1.000 9.10502 233 THR A C 1
ATOM 1742 O O . THR A 1 233 ? 22.40577 -15.72702 -25.12441 1.000 9.86459 233 THR A O 1
ATOM 1746 N N . GLN A 1 234 ? 20.20186 -15.89301 -25.48099 1.000 10.10125 234 GLN A N 1
ATOM 1747 C CA . GLN A 1 234 ? 20.02753 -16.48712 -24.15908 1.000 9.59284 234 GLN A CA 1
ATOM 1748 C C . GLN A 1 234 ? 20.74052 -17.83312 -24.06400 1.000 9.70177 234 GLN A C 1
ATOM 1749 O O . GLN A 1 234 ? 21.28225 -18.17520 -23.00689 1.000 10.61504 234 GLN A O 1
ATOM 1755 N N . MET A 1 235 ? 20.75680 -18.60703 -25.15606 1.000 11.93192 235 MET A N 1
ATOM 1756 C 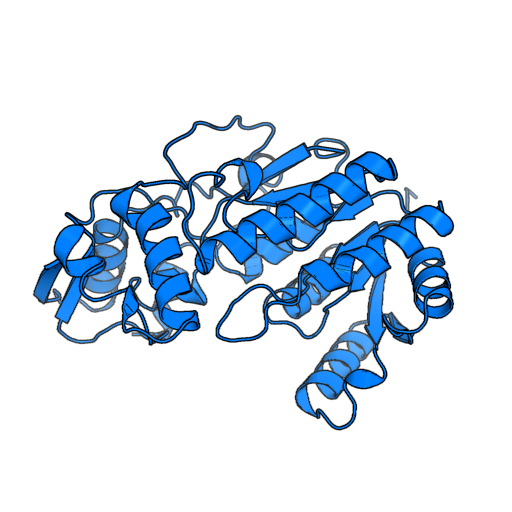CA . MET A 1 235 ? 21.48481 -19.86603 -25.11898 1.000 11.81409 235 MET A CA 1
ATOM 1757 C C . MET A 1 235 ? 22.97475 -19.62303 -24.91757 1.000 10.35367 235 MET A C 1
ATOM 1758 O O . MET A 1 235 ? 23.63157 -20.34908 -24.16846 1.000 13.79048 235 MET A O 1
ATOM 1763 N N . GLU A 1 236 ? 23.52691 -18.58997 -25.56335 1.000 10.54935 236 GLU A N 1
ATOM 1764 C CA . GLU A 1 236 ? 24.93785 -18.27997 -25.33996 1.000 12.00495 236 GLU A CA 1
ATOM 1765 C C . GLU A 1 236 ? 25.19847 -17.91009 -23.88487 1.000 14.06996 236 GLU A C 1
ATOM 1766 O O . GLU A 1 236 ? 26.19332 -18.34413 -23.29665 1.000 14.94889 236 GLU A O 1
ATOM 1772 N N . LEU A 1 237 ? 24.33131 -17.07714 -23.30202 1.000 10.90496 237 LEU A N 1
ATOM 1773 C CA . LEU A 1 237 ? 24.45195 -16.73926 -21.88896 1.000 12.95403 237 LEU A CA 1
ATOM 1774 C C . LEU A 1 237 ? 24.40674 -17.99033 -21.01808 1.000 12.50590 237 LEU A C 1
ATOM 1775 O O . LEU A 1 237 ? 25.22751 -18.15839 -20.11388 1.000 12.50611 237 LEU A O 1
ATOM 1780 N N . VAL A 1 238 ? 23.44881 -18.87832 -21.27439 1.000 12.10007 238 VAL A N 1
ATOM 1781 C CA . VAL A 1 238 ? 23.35462 -20.10138 -20.48852 1.000 14.75146 238 VAL A CA 1
ATOM 1782 C C . VAL A 1 238 ? 24.62567 -20.93435 -20.64026 1.000 13.62067 238 VAL A C 1
ATOM 1783 O O . VAL A 1 238 ? 25.10043 -21.54643 -19.67518 1.000 14.39702 238 VAL A O 1
ATOM 1787 N N . GLN A 1 239 ? 25.19998 -20.97425 -21.84911 1.000 14.19543 239 GLN A N 1
ATOM 1788 C CA . GLN A 1 239 ? 26.41104 -21.77022 -22.05287 1.000 16.43933 239 GLN A CA 1
ATOM 1789 C C . GLN A 1 239 ? 27.60484 -21.19627 -21.30651 1.000 18.93722 239 GLN A C 1
ATOM 1790 O O . GLN A 1 239 ? 28.48174 -21.95330 -20.87735 1.000 18.38353 239 GLN A O 1
ATOM 1796 N N . ILE A 1 240 ? 27.67479 -19.87028 -21.15339 1.000 16.12031 240 ILE A N 1
ATOM 1797 C CA . ILE A 1 240 ? 28.71957 -19.30034 -20.31607 1.000 15.06097 240 ILE A CA 1
ATOM 1798 C C . ILE A 1 240 ? 28.61321 -19.85245 -18.90115 1.000 15.50673 240 ILE A C 1
ATOM 1799 O O . ILE A 1 240 ? 29.61606 -20.22249 -18.28192 1.000 17.12507 240 ILE A O 1
ATOM 1804 N N . TRP A 1 241 ? 27.39008 -19.91851 -18.37347 1.000 14.68658 241 TRP A N 1
ATOM 1805 C CA . TRP A 1 241 ? 27.16474 -20.40562 -17.01956 1.000 14.84663 241 TRP A CA 1
ATOM 1806 C C . TRP A 1 241 ? 27.46573 -21.89362 -16.91860 1.000 13.63325 241 TRP A C 1
ATOM 1807 O O . TRP A 1 241 ? 28.08348 -22.34570 -15.94648 1.000 16.07775 241 TRP A O 1
ATOM 1818 N N . GLU A 1 242 ? 27.03999 -22.66655 -17.91978 1.000 15.55206 242 GLU A N 1
ATOM 1819 C CA . GLU A 1 242 ? 27.32200 -24.09955 -17.91682 1.000 18.16321 242 GLU A CA 1
ATOM 1820 C C . GLU A 1 242 ? 28.82100 -24.36553 -17.89946 1.000 20.37232 242 GLU A C 1
ATOM 1821 O O . GLU A 1 242 ? 29.28285 -25.30958 -17.24941 1.000 21.20648 242 GLU A O 1
ATOM 1827 N N . LYS A 1 243 ? 29.59617 -23.53547 -18.60019 1.000 18.45518 243 LYS A N 1
ATOM 1828 C CA . LYS A 1 243 ? 31.04917 -23.67445 -18.57983 1.000 21.15831 243 LYS A CA 1
ATOM 1829 C C . LYS A 1 243 ? 31.61881 -23.33756 -17.20566 1.000 22.28933 243 LYS A C 1
ATOM 1830 O O . LYS A 1 243 ? 32.48569 -24.05259 -16.69249 1.000 22.92445 243 LYS A O 1
ATOM 1836 N N . LEU A 1 244 ? 31.13865 -22.25261 -16.59069 1.000 19.12924 244 LEU A N 1
ATOM 1837 C CA . LEU A 1 244 ? 31.63530 -21.86171 -15.27653 1.000 20.64904 244 LEU A CA 1
ATOM 1838 C C . LEU A 1 244 ? 31.34104 -22.92180 -14.21969 1.000 18.89642 244 LEU A C 1
ATOM 1839 O O . LEU A 1 244 ? 32.12581 -23.10487 -13.28251 1.000 23.24345 244 LEU A O 1
ATOM 1844 N N . THR A 1 245 ? 30.18608 -23.57980 -14.31204 1.000 17.41388 245 THR A N 1
ATOM 1845 C CA . THR A 1 245 ? 29.76783 -24.54589 -13.30623 1.000 22.29845 245 THR A CA 1
ATOM 1846 C C . THR A 1 245 ? 30.06294 -25.99086 -13.69327 1.000 23.19606 245 THR A C 1
ATOM 1847 O O . THR A 1 245 ? 29.83974 -26.88892 -12.87240 1.000 23.80919 245 THR A O 1
ATOM 1851 N N . GLU A 1 246 ? 30.53826 -26.23375 -14.91616 1.000 20.52956 246 GLU A N 1
ATOM 1852 C CA . GLU A 1 246 ? 30.82740 -27.58971 -15.39920 1.000 23.70439 246 GLU A CA 1
ATOM 1853 C C . GLU A 1 246 ? 29.60437 -28.49973 -15.27959 1.000 25.08467 246 GLU A C 1
ATOM 1854 O O . GLU A 1 246 ? 29.70829 -29.67676 -14.91765 1.000 24.45117 246 GLU A O 1
ATOM 1860 N N . LYS A 1 247 ? 28.43846 -27.95372 -15.61884 1.000 22.84531 247 LYS A N 1
ATOM 1861 C CA . LYS A 1 247 ? 27.16442 -28.63574 -15.45822 1.000 23.89543 247 LYS A CA 1
ATOM 1862 C C . LYS A 1 247 ? 26.20469 -28.13767 -16.52743 1.000 25.76057 247 LYS A C 1
ATOM 1863 O O . LYS A 1 247 ? 26.11874 -26.93065 -16.75835 1.000 25.41362 247 LYS A O 1
ATOM 1869 N N . GLU A 1 248 ? 25.48687 -29.05562 -17.17269 1.000 23.98245 248 GLU A N 1
ATOM 1870 C CA . GLU A 1 248 ? 24.46011 -28.69456 -18.14392 1.000 24.14143 248 GLU A CA 1
ATOM 1871 C C . GLU A 1 248 ? 23.12093 -28.50563 -17.44025 1.000 22.85346 248 GLU A C 1
ATOM 1872 O O . GLU A 1 248 ? 22.74872 -29.30370 -16.57641 1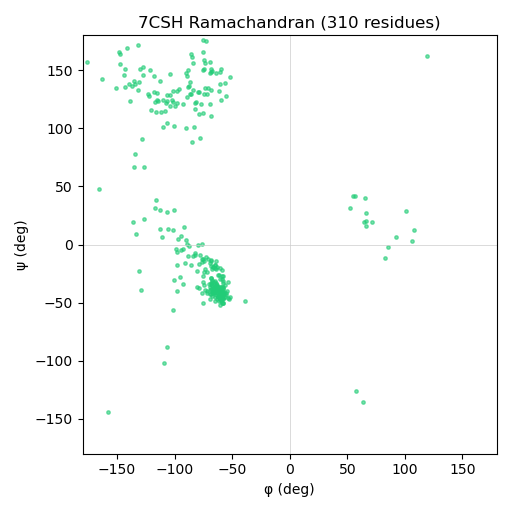.000 24.74807 248 GLU A O 1
ATOM 1878 N N . LEU A 1 249 ? 22.40301 -27.44161 -17.79835 1.000 17.83766 249 LEU A N 1
ATOM 1879 C CA . LEU A 1 249 ? 21.06987 -27.21966 -17.26367 1.000 15.75859 249 LEU A CA 1
ATOM 1880 C C . LEU A 1 249 ? 20.01810 -27.88360 -18.14200 1.000 16.11871 249 LEU A C 1
ATOM 1881 O O . LEU A 1 249 ? 20.14242 -27.92850 -19.36797 1.000 19.09767 249 LEU A O 1
ATOM 1886 N N . GLU A 1 250 ? 18.96294 -28.38167 -17.50231 1.000 17.85192 250 GLU A N 1
ATOM 1887 C CA . GLU A 1 250 ? 17.82313 -28.93562 -18.22264 1.000 18.04965 250 GLU A CA 1
ATOM 1888 C C . GLU A 1 250 ? 16.97026 -27.79759 -18.77077 1.000 21.54878 250 GLU A C 1
ATOM 1889 O O . GLU A 1 250 ? 16.45206 -26.97865 -18.00384 1.000 19.64332 250 GLU A O 1
ATOM 1895 N N . LYS A 1 251 ? 16.80360 -27.76448 -20.08581 1.000 18.56750 251 LYS A N 1
ATOM 1896 C CA . LYS A 1 251 ? 16.18976 -26.63343 -20.77588 1.000 17.03837 251 LYS A CA 1
ATOM 1897 C C . LYS A 1 251 ? 14.73786 -26.92942 -21.13527 1.000 18.70205 251 LYS A C 1
ATOM 1898 O O . LYS A 1 251 ? 14.42801 -28.00338 -21.66244 1.000 21.69196 251 LYS A O 1
ATOM 1904 N N . THR A 1 252 ? 13.85577 -25.98645 -20.83242 1.000 14.25006 252 THR A N 1
ATOM 1905 C CA . THR A 1 252 ? 12.47089 -25.97143 -21.29478 1.000 15.32531 252 THR A CA 1
ATOM 1906 C C . THR A 1 252 ? 12.28412 -24.77736 -22.22273 1.000 16.81819 252 THR A C 1
ATOM 1907 O O . THR A 1 252 ? 12.52300 -23.63639 -21.81158 1.000 16.41398 252 THR A O 1
ATOM 1911 N N . TYR A 1 253 ? 11.83844 -25.03126 -23.45686 1.000 13.90438 253 TYR A N 1
ATOM 1912 C CA . TYR A 1 253 ? 11.66168 -23.98419 -24.45183 1.000 13.42030 253 TYR A CA 1
ATOM 1913 C C . TYR A 1 253 ? 10.22566 -23.46621 -24.39115 1.000 16.27567 253 TYR A C 1
ATOM 1914 O O . TYR A 1 253 ? 9.26871 -24.22920 -24.55446 1.000 17.94046 253 TYR A O 1
ATOM 1923 N N . VAL A 1 254 ? 10.07258 -22.17223 -24.13909 1.000 13.37488 254 VAL A N 1
ATOM 1924 C CA . VAL A 1 254 ? 8.76751 -21.57426 -23.87737 1.000 14.04887 254 VAL A CA 1
ATOM 1925 C C . VAL A 1 254 ? 8.29982 -20.81517 -25.11143 1.000 14.07652 254 VAL A C 1
ATOM 1926 O O . VAL A 1 254 ? 8.94392 -19.85013 -25.54219 1.000 14.98081 254 VAL A O 1
ATOM 1930 N N . SER A 1 255 ? 7.16696 -21.23313 -25.67576 1.000 15.07183 255 SER A N 1
ATOM 1931 C CA . SER A 1 255 ? 6.64126 -20.54205 -26.84484 1.000 17.87053 255 SER A CA 1
ATOM 1932 C C . SER A 1 255 ? 6.14814 -19.15008 -26.46385 1.000 13.97942 255 SER A C 1
ATOM 1933 O O . SER A 1 255 ? 5.82384 -18.87518 -25.29991 1.000 14.33013 255 SER A O 1
ATOM 1936 N N . GLY A 1 256 ? 6.09939 -18.26600 -27.46479 1.000 15.16093 256 GLY A N 1
ATOM 1937 C CA . GLY A 1 256 ? 5.51932 -16.94903 -27.23784 1.000 17.12437 256 GLY A CA 1
ATOM 1938 C C . GLY A 1 256 ? 4.10918 -17.03109 -26.68720 1.000 17.30496 256 GLY A C 1
ATOM 1939 O O . GLY A 1 256 ? 3.73794 -16.28516 -25.77324 1.000 15.90504 256 GLY A O 1
ATOM 1940 N N . ASN A 1 257 ? 3.30733 -17.94905 -27.23148 1.000 16.86275 257 ASN A N 1
ATOM 1941 C CA . ASN A 1 257 ? 1.93421 -18.10410 -26.77285 1.000 18.16239 257 ASN A CA 1
ATOM 1942 C C . ASN A 1 257 ? 1.88284 -18.48622 -25.29889 1.000 18.91388 257 ASN A C 1
ATOM 1943 O O . ASN A 1 257 ? 1.09963 -17.91529 -24.52605 1.000 18.30698 257 ASN A O 1
ATOM 1948 N N . ASP A 1 258 ? 2.71774 -19.44825 -24.88576 1.000 16.93731 258 ASP A N 1
ATOM 1949 C CA . ASP A 1 258 ? 2.74039 -19.84736 -23.48278 1.000 15.53010 258 ASP A CA 1
ATOM 1950 C C . ASP A 1 258 ? 3.34315 -18.76642 -22.58554 1.000 16.09320 258 ASP A C 1
ATOM 1951 O O . ASP A 1 258 ? 2.92985 -18.62752 -21.42964 1.000 14.69940 258 ASP A O 1
ATOM 1956 N N . PHE A 1 259 ? 4.32727 -18.01037 -23.08723 1.000 14.05400 259 PHE A N 1
ATOM 1957 C CA . PHE A 1 259 ? 4.93705 -16.94843 -22.28399 1.000 15.84715 259 PHE A CA 1
ATOM 1958 C C . PHE A 1 259 ? 3.91194 -15.89647 -21.89216 1.000 14.22813 259 PHE A C 1
ATOM 1959 O O . PHE A 1 259 ? 3.89964 -15.42056 -20.74613 1.000 15.48280 259 PHE A O 1
ATOM 1967 N N . LEU A 1 260 ? 3.03817 -15.53741 -22.81836 1.000 14.60771 260 LEU A N 1
ATOM 1968 C CA . LEU A 1 260 ? 2.04411 -14.49743 -22.61253 1.000 15.53644 260 LEU A CA 1
ATOM 1969 C C . LEU A 1 260 ? 0.74097 -15.03449 -22.03591 1.000 17.20365 260 LEU A C 1
ATOM 1970 O O . LEU A 1 260 ? -0.18910 -14.25552 -21.81308 1.000 17.08303 260 LEU A O 1
ATOM 1975 N N . ALA A 1 261 ? 0.64891 -16.34052 -21.78204 1.000 17.35687 261 ALA A N 1
ATOM 1976 C CA . ALA A 1 261 ? -0.62019 -16.91356 -21.35341 1.000 18.33596 261 ALA A CA 1
ATOM 1977 C C . ALA A 1 261 ? -1.09353 -16.29167 -20.04548 1.000 17.32681 261 ALA A C 1
ATOM 1978 O O . ALA A 1 261 ? -0.30977 -16.06974 -19.12226 1.000 17.56255 261 ALA A O 1
ATOM 1980 N N . ASP A 1 262 ? -2.39455 -16.01669 -19.96879 1.000 19.32967 262 ASP A N 1
ATOM 1981 C CA . ASP A 1 262 ? -3.01887 -15.51380 -18.74491 1.000 18.29493 262 ASP A CA 1
ATOM 1982 C C . ASP A 1 262 ? -2.49199 -14.13783 -18.34267 1.000 17.58526 262 ASP A C 1
ATOM 1983 O O . ASP A 1 262 ? -2.61730 -13.74892 -17.17167 1.000 17.92208 262 ASP A O 1
ATOM 1988 N N . ILE A 1 263 ? -1.88676 -13.39174 -19.27245 1.000 16.15446 263 ILE A N 1
ATOM 1989 C CA . ILE A 1 263 ? -1.21688 -12.14977 -18.87118 1.000 16.48962 263 ILE A CA 1
ATOM 1990 C C . ILE A 1 263 ? -2.19306 -11.19383 -18.19835 1.000 17.96320 263 ILE A C 1
ATOM 1991 O O . ILE A 1 263 ? -1.83631 -10.49391 -17.24120 1.000 16.78562 263 ILE A O 1
ATOM 1996 N N . GLU A 1 264 ? -3.44194 -11.16081 -18.66567 1.000 19.36087 264 GLU A N 1
ATOM 1997 C CA . GLU A 1 264 ? -4.40610 -10.22586 -18.09884 1.000 23.66039 264 GLU A CA 1
ATOM 1998 C C . GLU A 1 264 ? -4.71747 -10.51499 -16.63195 1.000 20.08440 264 GLU A C 1
ATOM 1999 O O . GLU A 1 264 ? -5.22666 -9.62705 -15.93500 1.000 24.87515 264 GLU A O 1
ATOM 2005 N N . ASP A 1 265 ? -4.41558 -11.71802 -16.13896 1.000 19.73026 265 ASP A N 1
ATOM 2006 C CA . ASP A 1 265 ? -4.68593 -12.07214 -14.75106 1.000 20.01285 265 ASP A CA 1
ATOM 2007 C C . ASP A 1 265 ? -3.50117 -11.81220 -13.82774 1.000 19.93086 265 ASP A C 1
ATOM 2008 O O . ASP A 1 265 ? -3.61648 -12.02830 -12.61778 1.000 23.61203 265 ASP A O 1
ATOM 2013 N N . LYS A 1 266 ? -2.36004 -11.39214 -14.36341 1.000 17.66587 266 LYS A N 1
ATOM 2014 C CA . LYS A 1 266 ? -1.16825 -11.21120 -13.55209 1.000 18.14473 266 LYS A CA 1
ATOM 2015 C C . LYS A 1 266 ? -1.15343 -9.83425 -12.89198 1.000 15.02394 266 LYS A C 1
ATOM 2016 O O . LYS A 1 266 ? -1.85734 -8.91122 -13.29908 1.000 16.90216 266 LYS A O 1
ATOM 2022 N N . GLU A 1 267 ? -0.33070 -9.71432 -11.85376 1.000 15.20423 267 GLU A N 1
ATOM 2023 C CA . GLU A 1 267 ? -0.09488 -8.41937 -11.22659 1.000 17.24380 267 GLU A CA 1
ATOM 2024 C 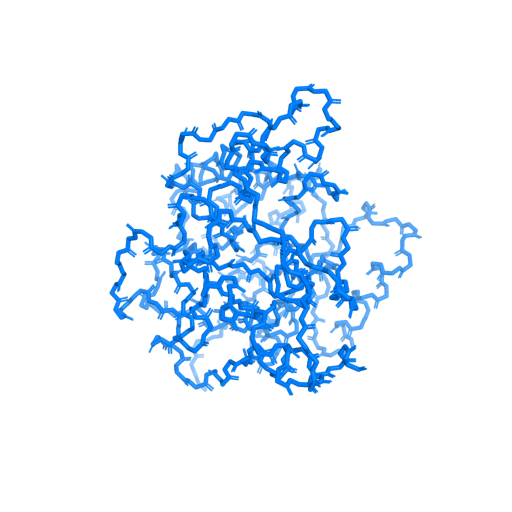C . GLU A 1 267 ? 0.49837 -7.44128 -12.23536 1.000 18.53079 267 GLU A C 1
ATOM 2025 O O . GLU A 1 267 ? 1.25261 -7.82520 -13.13520 1.000 15.51897 267 GLU A O 1
ATOM 2031 N N . ILE A 1 268 ? 0.17131 -6.15530 -12.05534 1.000 16.36567 268 ILE A N 1
ATOM 2032 C CA . ILE A 1 268 ? 0.57655 -5.12722 -13.01915 1.000 15.95940 268 ILE A CA 1
ATOM 2033 C C . ILE A 1 268 ? 2.07961 -5.16418 -13.27077 1.000 15.02059 268 ILE A C 1
ATOM 2034 O O . ILE A 1 268 ? 2.52891 -5.08309 -14.42165 1.000 14.57095 268 ILE A O 1
ATOM 2039 N N . SER A 1 269 ? 2.88734 -5.25826 -12.20257 1.000 14.28536 269 SER A N 1
ATOM 2040 C CA . SER A 1 269 ? 4.32740 -5.19723 -12.42620 1.000 12.44899 269 SER A CA 1
ATOM 2041 C C . SER A 1 269 ? 4.81860 -6.42616 -13.16917 1.000 15.35627 269 SER A C 1
ATOM 2042 O O . SER A 1 269 ? 5.81079 -6.35009 -13.90791 1.000 13.77035 269 SER A O 1
ATOM 2045 N N . HIS A 1 270 ? 4.13657 -7.56118 -13.00244 1.000 14.27157 270 HIS A N 1
ATOM 2046 C CA . HIS A 1 270 ? 4.49978 -8.73612 -13.78444 1.000 12.47592 270 HIS A CA 1
ATOM 2047 C C . HIS A 1 270 ? 4.05915 -8.58801 -15.23454 1.000 11.37574 270 HIS A C 1
ATOM 2048 O O . HIS A 1 270 ? 4.77939 -9.00492 -16.14839 1.000 13.41393 270 HIS A O 1
ATOM 2055 N N . GLN A 1 271 ? 2.87921 -8.00900 -15.47280 1.000 11.67674 271 GLN A N 1
ATOM 2056 C CA . GLN A 1 271 ? 2.46556 -7.75889 -16.85088 1.000 11.90871 271 GLN A CA 1
ATOM 2057 C C . GLN A 1 271 ? 3.48073 -6.87782 -17.56655 1.000 11.94087 271 GLN A C 1
ATOM 2058 O O . GLN A 1 271 ? 3.80904 -7.11873 -18.73549 1.000 12.37256 271 GLN A O 1
ATOM 2064 N N . ALA A 1 272 ? 3.96755 -5.83487 -16.88734 1.000 12.72569 272 ALA A N 1
ATOM 2065 C CA . ALA A 1 272 ? 4.99569 -4.98382 -17.48001 1.000 12.23728 272 ALA A CA 1
ATOM 2066 C C . ALA A 1 272 ? 6.25278 -5.77978 -17.79775 1.000 11.90102 272 ALA A C 1
ATOM 2067 O O . ALA A 1 272 ? 6.81906 -5.66368 -18.89260 1.000 11.85937 272 ALA A O 1
ATOM 2069 N N . GLY A 1 273 ? 6.70655 -6.59685 -16.84570 1.000 12.37813 273 GLY A N 1
ATOM 2070 C CA . GLY A 1 273 ? 7.88162 -7.41782 -17.08947 1.000 11.90718 273 GLY A CA 1
ATOM 2071 C C . GLY A 1 273 ? 7.70393 -8.35972 -18.26359 1.000 12.42053 273 GLY A C 1
ATOM 2072 O O . GLY A 1 273 ? 8.59014 -8.48465 -19.10337 1.000 12.16522 273 GLY A O 1
ATOM 2073 N N . LEU A 1 274 ? 6.55695 -9.04873 -18.32594 1.000 10.85757 274 LEU A N 1
ATOM 2074 C CA . LEU A 1 274 ? 6.29825 -9.93564 -19.46107 1.000 11.43981 274 LEU A CA 1
ATOM 2075 C C . LEU A 1 274 ? 6.38158 -9.18454 -20.78099 1.000 12.13260 274 LEU A C 1
ATOM 2076 O O . LEU A 1 274 ? 6.94384 -9.69945 -21.76389 1.000 12.09842 274 LEU A O 1
ATOM 2081 N N . GLY A 1 275 ? 5.80958 -7.97754 -20.83404 1.000 12.17473 275 GLY A N 1
ATOM 2082 C CA . GLY A 1 275 ? 5.85489 -7.21144 -22.06697 1.000 12.86713 275 GLY A CA 1
ATOM 2083 C C . GLY A 1 275 ? 7.27399 -6.85439 -22.45758 1.000 11.09155 275 GLY A C 1
ATOM 2084 O O . GLY A 1 275 ? 7.67928 -7.04230 -23.60449 1.000 12.28371 275 GLY A O 1
ATOM 2085 N N . HIS A 1 276 ? 8.05674 -6.35346 -21.50034 1.000 10.07747 276 HIS A N 1
ATOM 2086 C CA . HIS A 1 276 ? 9.43981 -5.99442 -21.80295 1.000 11.33736 276 HIS A CA 1
ATOM 2087 C C . HIS A 1 276 ? 10.23094 -7.21638 -22.26385 1.000 9.41352 276 HIS A C 1
ATOM 2088 O O . HIS A 1 276 ? 10.94720 -7.16429 -23.27266 1.000 11.84978 276 HIS A O 1
ATOM 2095 N N . PHE A 1 277 ? 10.13876 -8.32144 -21.51396 1.000 9.23965 277 PHE A N 1
ATOM 2096 C CA . PHE A 1 277 ? 10.82287 -9.54840 -21.90788 1.000 9.62338 277 PHE A CA 1
ATOM 2097 C C . PHE A 1 277 ? 10.38123 -10.00529 -23.29103 1.000 10.44365 277 PHE A C 1
ATOM 2098 O O . PHE A 1 277 ? 11.19144 -10.53422 -24.05887 1.000 11.07211 277 PHE A O 1
ATOM 2106 N N . TYR A 1 278 ? 9.09632 -9.84328 -23.61935 1.000 11.16474 278 TYR A N 1
ATOM 2107 C CA . TYR A 1 278 ? 8.63566 -10.25118 -24.94450 1.000 10.75668 278 TYR A CA 1
ATOM 2108 C C . TYR A 1 278 ? 9.35593 -9.46408 -26.03125 1.000 13.15853 278 TYR A C 1
ATOM 2109 O O . TYR A 1 278 ? 9.84019 -10.03700 -27.01217 1.000 14.55187 278 TYR A O 1
ATOM 2118 N N . HIS A 1 279 ? 9.46687 -8.14710 -25.85912 1.000 10.99692 279 HIS A N 1
ATOM 2119 C CA . HIS A 1 279 ? 10.13913 -7.34801 -26.88288 1.000 11.92912 279 HIS A CA 1
ATOM 2120 C C . HIS A 1 279 ? 11.60316 -7.73898 -27.00454 1.000 12.31521 279 HIS A C 1
ATOM 2121 O O . HIS A 1 279 ? 12.15445 -7.80989 -28.11240 1.000 12.80184 279 HIS A O 1
ATOM 2128 N N . ILE A 1 280 ? 12.24888 -8.02206 -25.87839 1.000 9.88748 280 ILE A N 1
ATOM 2129 C CA . ILE A 1 280 ? 13.68188 -8.28405 -25.89305 1.000 9.56912 280 ILE A CA 1
ATOM 2130 C C . ILE A 1 280 ? 13.99004 -9.66600 -26.45408 1.000 10.43655 280 ILE A C 1
ATOM 2131 O O . ILE A 1 280 ? 14.84627 -9.81192 -27.33087 1.000 10.61791 280 ILE A O 1
ATOM 2136 N N . TYR A 1 281 ? 13.32092 -10.70105 -25.93933 1.000 10.02430 281 TYR A N 1
ATOM 2137 C CA . TYR A 1 281 ? 13.70300 -12.08302 -26.20835 1.000 9.57848 281 TYR A CA 1
ATOM 2138 C C . TYR A 1 281 ? 12.93431 -12.71894 -27.35360 1.000 12.14355 281 TYR A C 1
ATOM 2139 O O . TYR A 1 281 ? 13.47048 -13.62888 -28.00253 1.000 14.23590 281 TYR A O 1
ATOM 2148 N N . TYR A 1 282 ? 11.70437 -12.27593 -27.60888 1.000 10.73136 282 TYR A N 1
ATOM 2149 C CA . TYR A 1 282 ? 10.93865 -12.84585 -28.71112 1.000 13.84665 282 TYR A CA 1
ATOM 2150 C C . TYR A 1 282 ? 11.00597 -11.98875 -29.96103 1.000 16.18228 282 TYR A C 1
ATOM 2151 O O . TYR A 1 282 ? 11.15326 -12.52966 -31.07104 1.000 19.54834 282 TYR A O 1
ATOM 2160 N N . GLU A 1 283 ? 10.94591 -10.67076 -29.80794 1.000 13.80084 283 GLU A N 1
ATOM 2161 C CA . GLU A 1 283 ? 11.05120 -9.78167 -30.96184 1.000 13.56110 283 GLU A CA 1
ATOM 2162 C C . GLU A 1 283 ? 12.48027 -9.35163 -31.26444 1.000 16.71889 283 GLU A C 1
ATOM 2163 O O . GLU A 1 283 ? 12.74355 -8.87954 -32.37834 1.000 15.57581 283 GLU A O 1
ATOM 2169 N N . GLY A 1 284 ? 13.41003 -9.52470 -30.32822 1.000 13.30399 284 GLY A N 1
ATOM 2170 C CA . GLY A 1 284 ? 14.78809 -9.12066 -30.56183 1.000 13.14429 284 GLY A CA 1
ATOM 2171 C C . GLY A 1 284 ? 14.95111 -7.62665 -30.71767 1.000 13.77543 284 GLY A C 1
ATOM 2172 O O . GLY A 1 284 ? 15.75632 -7.17457 -31.54443 1.000 13.96099 284 GLY A O 1
ATOM 2173 N N . CYS A 1 285 ? 14.23190 -6.84672 -29.91779 1.000 11.46762 285 CYS A N 1
ATOM 2174 C CA . CYS A 1 285 ? 14.15995 -5.40770 -30.15069 1.000 11.43440 285 CYS A CA 1
ATOM 2175 C C . CYS A 1 285 ? 15.49188 -4.69971 -29.91630 1.000 13.89050 285 CYS A C 1
ATOM 2176 O O . CYS A 1 285 ? 15.67800 -3.58766 -30.43116 1.000 14.20683 285 CYS A O 1
ATOM 2179 N N . LEU A 1 286 ? 16.41769 -5.29776 -29.16111 1.000 11.14980 286 LEU A N 1
ATOM 2180 C CA . LEU A 1 286 ? 17.69162 -4.61976 -28.92273 1.000 11.58602 286 LEU A CA 1
ATOM 2181 C C . LEU A 1 286 ? 18.69391 -4.84066 -30.04649 1.000 11.89508 286 LEU A C 1
ATOM 2182 O O . LEU A 1 286 ? 19.72991 -4.17065 -30.07017 1.000 13.50201 286 LEU A O 1
ATOM 2187 N N . THR A 1 287 ? 18.41116 -5.75259 -30.98163 1.000 10.73976 287 THR A N 1
ATOM 2188 C CA . THR A 1 287 ? 19.38243 -6.11050 -32.00941 1.000 11.88668 287 THR A CA 1
ATOM 2189 C C . THR A 1 287 ? 18.76679 -6.14139 -33.40057 1.000 15.16736 287 THR A C 1
ATOM 2190 O O . THR A 1 287 ? 19.42303 -6.60231 -34.34244 1.000 15.98627 287 THR A O 1
ATOM 2194 N N . ASP A 1 288 ? 17.53282 -5.67739 -33.55785 1.000 13.13212 288 ASP A N 1
ATOM 2195 C CA . ASP A 1 288 ? 16.85815 -5.71630 -34.85203 1.000 12.42418 288 ASP A CA 1
ATOM 2196 C C . ASP A 1 288 ? 17.06735 -4.44223 -35.66787 1.000 16.13191 288 ASP A C 1
ATOM 2197 O O . ASP A 1 288 ? 16.36360 -4.22116 -36.66603 1.000 17.11663 288 ASP A O 1
ATOM 2202 N N . HIS A 1 289 ? 18.03624 -3.62025 -35.28056 1.000 12.69889 289 HIS A N 1
ATOM 2203 C CA . HIS A 1 289 ? 18.41542 -2.42119 -36.01136 1.000 16.81626 289 HIS A CA 1
ATOM 2204 C C . HIS A 1 289 ? 19.92239 -2.23518 -35.90296 1.000 17.69871 289 HIS A C 1
ATOM 2205 O O . HIS A 1 289 ? 20.53513 -2.57625 -34.88983 1.000 16.63184 289 HIS A O 1
ATOM 2212 N N . GLU A 1 290 ? 20.52166 -1.70409 -36.96877 1.000 16.85228 290 GLU A N 1
ATOM 2213 C CA . GLU A 1 290 ? 21.95366 -1.45607 -37.00138 1.000 17.25875 290 GLU A CA 1
ATOM 2214 C C . GLU A 1 290 ? 22.24351 -0.06011 -36.48119 1.000 17.22242 290 GLU A C 1
ATOM 2215 O O . GLU A 1 290 ? 21.43955 0.85890 -36.64632 1.000 19.16929 290 GLU A O 1
ATOM 2221 N N . VAL A 1 291 ? 23.39535 0.09185 -35.83588 1.000 16.24906 291 VAL A N 1
ATOM 2222 C CA . VAL A 1 291 ? 23.82721 1.40282 -35.37767 1.000 17.93373 291 VAL A CA 1
ATOM 2223 C C . VAL A 1 291 ? 25.25633 1.63787 -35.83428 1.000 18.05706 291 VAL A C 1
ATOM 2224 O O . VAL A 1 291 ? 26.04837 0.69989 -35.96715 1.000 19.27893 291 VAL A O 1
ATOM 2228 N N . GLY A 1 292 ? 25.58837 2.91489 -36.04610 1.000 19.77394 292 GLY A N 1
ATOM 2229 C CA . GLY A 1 292 ? 26.91948 3.26894 -36.48273 1.000 19.91230 292 GLY A CA 1
ATOM 2230 C C . GLY A 1 292 ? 27.90818 3.39486 -35.34146 1.000 21.29197 292 GLY A C 1
ATOM 2231 O O . GLY A 1 292 ? 27.55888 3.63276 -34.18053 1.000 16.56505 292 GLY A O 1
ATOM 2232 N N . ASP A 1 293 ? 29.18328 3.22390 -35.68615 1.000 19.26983 293 ASP A N 1
ATOM 2233 C CA . ASP A 1 293 ? 30.24502 3.36783 -34.69686 1.000 19.63435 293 ASP A CA 1
ATOM 2234 C C . ASP A 1 293 ? 30.23484 4.75078 -34.06376 1.000 16.94994 293 ASP A C 1
ATOM 2235 O O . ASP A 1 293 ? 30.62754 4.89869 -32.90164 1.000 16.53083 293 ASP A O 1
ATOM 2240 N N . ASP A 1 294 ? 29.78802 5.77084 -34.80179 1.000 17.20045 294 ASP A N 1
ATOM 2241 C CA . ASP A 1 294 ? 29.80088 7.13680 -34.29968 1.000 16.66065 294 ASP A CA 1
ATOM 2242 C C . ASP A 1 294 ? 28.68162 7.40570 -33.30294 1.000 17.77331 294 ASP A C 1
ATOM 2243 O O . ASP A 1 294 ? 28.59547 8.51966 -32.77387 1.000 17.68317 294 ASP A O 1
ATOM 2248 N N . GLU A 1 295 ? 27.85255 6.39867 -33.00723 1.000 15.86435 295 GLU A N 1
ATOM 2249 C CA . GLU A 1 295 ? 26.76331 6.56258 -32.05250 1.000 15.08593 295 GLU A CA 1
ATOM 2250 C C . GLU A 1 295 ? 26.68408 5.36951 -31.10562 1.000 13.36481 295 GLU A C 1
ATOM 2251 O O . GLU A 1 295 ? 25.63892 5.16045 -30.48390 1.000 14.90523 295 GLU A O 1
ATOM 2257 N N . GLU A 1 296 ? 27.75905 4.59251 -30.97140 1.000 11.44785 296 GLU A N 1
ATOM 2258 C CA . GLU A 1 296 ? 27.76984 3.41944 -30.10249 1.000 14.22551 296 GLU A CA 1
ATOM 2259 C C . GLU A 1 296 ? 28.80956 3.60936 -29.00121 1.000 14.30980 296 GLU A C 1
ATOM 2260 O O . GLU A 1 296 ? 29.96563 3.93440 -29.28389 1.000 14.95509 296 GLU A O 1
ATOM 2266 N N . ALA A 1 297 ? 28.40524 3.36326 -27.74534 1.000 10.52721 297 ALA A N 1
ATOM 2267 C CA . ALA A 1 297 ? 29.20794 3.78117 -26.60210 1.000 11.67111 297 ALA A CA 1
ATOM 2268 C C . ALA A 1 297 ? 30.58794 3.14118 -26.57679 1.000 11.74430 297 ALA A C 1
ATOM 2269 O O . ALA A 1 297 ? 31.56485 3.81417 -26.23649 1.000 12.86674 297 ALA A O 1
ATOM 2271 N N . THR A 1 298 ? 30.69803 1.83821 -26.86887 1.000 12.57307 298 THR A N 1
ATOM 2272 C CA . THR A 1 298 ? 32.01599 1.22521 -26.71158 1.000 16.90960 298 THR A CA 1
ATOM 2273 C C . THR A 1 298 ? 32.98927 1.68431 -27.78630 1.000 16.56917 298 THR A C 1
ATOM 2274 O O . THR A 1 298 ? 34.20021 1.61030 -27.56299 1.000 20.39001 298 THR A O 1
ATOM 2278 N N . LYS A 1 299 ? 32.49456 2.13539 -28.93839 1.000 15.69521 299 LYS A N 1
ATOM 2279 C CA . LYS A 1 299 ? 33.37981 2.69249 -29.95811 1.000 16.03345 299 LYS A CA 1
ATOM 2280 C C . LYS A 1 299 ? 33.74372 4.13946 -29.64890 1.000 19.06397 299 LYS A C 1
ATOM 2281 O O . LYS A 1 299 ? 34.87178 4.56950 -29.91658 1.000 16.81692 299 LYS A O 1
ATOM 2287 N N . LEU A 1 300 ? 32.79057 4.90441 -29.10209 1.000 13.52345 300 LEU A N 1
ATOM 2288 C CA . LEU A 1 300 ? 33.07644 6.26738 -28.67191 1.000 13.20549 300 LEU A CA 1
ATOM 2289 C C . LEU A 1 300 ? 34.05314 6.30330 -27.49765 1.000 14.33455 300 LEU A C 1
ATOM 2290 O O . LEU A 1 300 ? 34.87311 7.22630 -27.40037 1.000 15.69680 300 LEU A O 1
ATOM 2295 N N . TYR A 1 301 ? 33.93491 5.35622 -26.56576 1.000 14.36190 301 TYR A N 1
ATOM 2296 C CA . TYR A 1 301 ? 34.70359 5.34413 -25.31356 1.000 14.05251 301 TYR A CA 1
ATOM 2297 C C . TYR A 1 301 ? 35.40158 3.99712 -25.19449 1.000 17.33944 301 TYR A C 1
ATOM 2298 O O . TYR A 1 301 ? 35.07036 3.16805 -24.33364 1.000 15.08440 301 TYR A O 1
ATOM 2307 N N . PRO A 1 302 ? 36.36481 3.72821 -26.08027 1.000 17.40508 302 PRO A N 1
ATOM 2308 C CA . PRO A 1 302 ? 36.97583 2.39621 -26.11422 1.000 17.04428 302 PRO A CA 1
ATOM 2309 C C . PRO A 1 302 ? 37.89853 2.13713 -24.94100 1.000 18.37990 302 PRO A C 1
ATOM 2310 O O . PRO A 1 302 ? 38.29449 0.98312 -24.73699 1.000 22.11769 302 PRO A O 1
ATOM 2314 N N . ASP A 1 303 ? 38.22832 3.16507 -24.15883 1.000 22.58849 303 ASP A N 1
ATOM 2315 C CA . ASP A 1 303 ? 39.04502 3.00098 -22.96664 1.000 22.20470 303 ASP A CA 1
ATOM 2316 C C . ASP A 1 303 ? 38.27672 2.39788 -21.79788 1.000 22.31436 303 ASP A C 1
ATOM 2317 O O . ASP A 1 303 ? 38.90147 1.99281 -20.81575 1.000 23.47199 303 ASP A O 1
ATOM 2322 N N . VAL A 1 304 ? 36.95074 2.31987 -21.86923 1.000 20.39795 304 VAL A N 1
ATOM 2323 C CA . VAL A 1 304 ? 36.17948 1.63078 -20.83748 1.000 18.11984 304 VAL A CA 1
ATOM 2324 C C . VAL A 1 304 ? 36.29557 0.13581 -21.11257 1.000 18.00174 304 VAL A C 1
ATOM 2325 O O . VAL A 1 304 ? 35.79484 -0.35912 -22.12774 1.000 18.11286 304 VAL A O 1
ATOM 2329 N N . LYS A 1 305 ? 36.97835 -0.58526 -20.22845 1.000 17.72397 305 LYS A N 1
ATOM 2330 C CA . LYS A 1 305 ? 37.11341 -2.02824 -20.39054 1.000 19.79333 305 LYS A CA 1
ATOM 2331 C C . LYS A 1 305 ? 35.87325 -2.65731 -19.76990 1.000 18.87729 305 LYS A C 1
ATOM 2332 O O . LYS A 1 305 ? 35.83795 -2.98940 -18.58194 1.000 20.28147 305 LYS A O 1
ATOM 2338 N N . TYR A 1 306 ? 34.82946 -2.80125 -20.58018 1.000 15.15146 306 TYR A N 1
ATOM 2339 C CA . TYR A 1 306 ? 33.54533 -3.21731 -20.03955 1.000 12.68972 306 TYR A CA 1
ATOM 2340 C C . TYR A 1 306 ? 33.60821 -4.65135 -19.52764 1.000 15.29099 306 TYR A C 1
ATOM 2341 O O . TYR A 1 306 ? 34.37135 -5.49030 -20.01852 1.000 15.78284 306 TYR A O 1
ATOM 2350 N N . LYS A 1 307 ? 32.80095 -4.92244 -18.50787 1.000 12.77474 307 LYS A N 1
ATOM 2351 C CA . LYS A 1 307 ? 32.77081 -6.24349 -17.90499 1.000 11.06822 307 LYS A CA 1
ATOM 2352 C C . LYS A 1 307 ? 32.04106 -7.21542 -18.82125 1.000 12.07519 307 LYS A C 1
ATOM 2353 O O . LYS A 1 307 ? 30.93718 -6.93640 -19.29051 1.000 11.79088 307 LYS A O 1
ATOM 2359 N N . ARG A 1 308 ? 32.65714 -8.35739 -19.08619 1.000 12.06961 308 ARG A N 1
ATOM 2360 C CA . ARG A 1 308 ? 31.98535 -9.38334 -19.87244 1.000 12.47429 308 ARG A CA 1
ATOM 2361 C C . ARG A 1 308 ? 31.12713 -10.26042 -18.96373 1.000 12.34819 308 ARG A C 1
ATOM 2362 O O . ARG A 1 308 ? 31.28381 -10.26952 -17.73969 1.000 13.68918 308 ARG A O 1
ATOM 2370 N N . MET A 1 309 ? 30.20729 -11.00938 -19.57003 1.000 13.19300 309 MET A N 1
ATOM 2371 C CA . MET A 1 309 ? 29.25308 -11.73346 -18.73033 1.000 12.55224 309 MET A CA 1
ATOM 2372 C C . MET A 1 309 ? 29.86292 -12.94651 -18.03827 1.000 12.71709 309 MET A C 1
ATOM 2373 O O . MET A 1 309 ? 29.36365 -13.35560 -16.98243 1.000 13.60025 309 MET A O 1
ATOM 2378 N N . ASP A 1 310 ? 30.94406 -13.52345 -18.56604 1.000 13.23785 310 ASP A N 1
ATOM 2379 C CA . ASP A 1 310 ? 31.58587 -14.58451 -17.79796 1.000 14.07880 310 ASP A CA 1
ATOM 2380 C C . ASP A 1 310 ? 32.16353 -14.03761 -16.49577 1.000 17.39171 310 ASP A C 1
ATOM 2381 O O . ASP A 1 310 ? 32.07927 -14.70169 -15.45384 1.000 17.54095 310 ASP A O 1
ATOM 2386 N N . GLU A 1 311 ? 32.68153 -12.80260 -16.50954 1.000 15.38106 311 GLU A N 1
ATOM 2387 C CA . GLU A 1 311 ? 33.16220 -12.20470 -15.26537 1.000 14.83938 311 GLU A CA 1
ATOM 2388 C C . GLU A 1 311 ? 32.00596 -11.83378 -14.34063 1.000 15.02006 311 GLU A C 1
ATOM 2389 O O . GLU A 1 311 ? 32.08465 -12.05088 -13.12363 1.000 16.35340 311 GLU A O 1
ATOM 2395 N N . TYR A 1 312 ? 30.92609 -11.27175 -14.89386 1.000 13.79637 312 TYR A N 1
ATOM 2396 C CA . TYR A 1 312 ? 29.77488 -10.90683 -14.06813 1.000 12.96565 312 TYR A CA 1
ATOM 2397 C C . TYR A 1 312 ? 29.22670 -12.11489 -13.31137 1.000 12.77658 312 TYR A C 1
ATOM 2398 O O . TYR A 1 312 ? 28.85939 -12.01499 -12.13145 1.000 12.92320 312 TYR A O 1
ATOM 2407 N N . LEU A 1 313 ? 29.16988 -13.27084 -13.97148 1.000 12.32559 313 LEU A N 1
ATOM 2408 C CA . LEU A 1 313 ? 28.56775 -14.46989 -13.40273 1.000 11.09584 313 LEU A CA 1
ATOM 2409 C C . LEU A 1 313 ? 29.44349 -15.17797 -12.36656 1.000 12.75472 313 LEU A C 1
ATOM 2410 O O . LEU A 1 313 ? 28.92531 -16.01703 -11.62876 1.000 12.93880 313 LEU A O 1
ATOM 2415 N N . LYS A 1 314 ? 30.74046 -14.86396 -12.28420 1.000 15.24315 314 LYS A N 1
ATOM 2416 C CA . LYS A 1 314 ? 31.64227 -15.70901 -11.50004 1.000 15.79505 314 LYS A CA 1
ATOM 2417 C C . LYS A 1 314 ? 31.25189 -15.75414 -10.02914 1.000 14.47045 314 LYS A C 1
ATOM 2418 O O . LYS A 1 314 ? 31.35274 -16.80819 -9.39020 1.000 16.67365 314 LYS A O 1
ATOM 2424 N N . ILE A 1 315 ? 30.82274 -14.62119 -9.46316 1.000 12.92141 315 ILE A N 1
ATOM 2425 C CA . ILE A 1 315 ? 30.51637 -14.59030 -8.03224 1.000 13.62687 315 ILE A CA 1
ATOM 2426 C C . ILE A 1 315 ? 29.30629 -15.45835 -7.68762 1.000 15.04161 315 ILE A C 1
ATOM 2427 O O . ILE A 1 315 ? 29.13100 -15.83744 -6.52069 1.000 15.06668 315 ILE A O 1
ATOM 2432 N N . PHE A 1 316 ? 28.45955 -15.78928 -8.67086 1.000 13.96937 316 PHE A N 1
ATOM 2433 C CA . PHE A 1 316 ? 27.29649 -16.62131 -8.40222 1.000 13.77140 316 PHE A CA 1
ATOM 2434 C C . PHE A 1 316 ? 27.62447 -18.10831 -8.29426 1.000 14.96228 316 PHE A C 1
ATOM 2435 O O . PHE A 1 316 ? 26.79735 -18.85737 -7.76653 1.000 17.26156 316 PHE A O 1
ATOM 2443 N N . VAL A 1 317 ? 28.78260 -18.56826 -8.76600 1.000 14.92850 317 VAL A N 1
ATOM 2444 C CA . VAL A 1 317 ? 28.94462 -20.02926 -8.77908 1.000 17.82894 317 VAL A CA 1
ATOM 2445 C C . VAL A 1 317 ? 29.31926 -20.50437 -7.38002 1.000 25.93816 317 VAL A C 1
ATOM 2446 O O . VAL A 1 317 ? 28.82217 -21.55541 -6.94923 1.000 23.38896 317 VAL A O 1
#

Nearest PDB structures (foldseek):
  7csh-assembly1_A-2  TM=1.003E+00  e=1.380E-66  Arabidopsis thaliana
  7csb-assembly1_D  TM=1.000E+00  e=1.038E-57  Arabidopsis thaliana
  7cse-assembly3_C  TM=9.994E-01  e=8.899E-56  Arabidopsis thaliana
  7cs9-assembly2_D  TM=9.922E-01  e=2.609E-53  Arabidopsis thaliana
  7cs9-assembly2_A  TM=9.910E-01  e=6.536E-52  Arabidopsis thaliana

Secondary structure (DSSP, 8-state):
-----EEEEESTTSHHHHHHHHHHHHHT-EEEEEE-GGGTT-HHHHHHHHHHHHTT-EEEE--TT-HHHHHHHHTT-SEEEE----BTTTB--GGGHHHHHHHHHHH---SEEE-S--SS-GGG-TTPPTTTHHHHHHHHHHHHHHHHHT--BEEEE--EEHHHHTTTTT-TT-SSPPSSEEEEETTS-SEEEEE-HHHHHHHHHHHTT-GGGTTEEEE---GGGEEEHHHHHHHHHHHHT-PPEEEEEPHHHHTTTGGGS-HHHHHHHHHHIIIIIS-TTTSS---GGGBHHHH-TTS-PPPHHHHHGGG-

Organism: Arabidopsis thaliana (NCBI:txid3702)

GO terms:
  GO:0010494 cytoplasmic stress granule (C, IDA)
  GO:0009807 lignan biosynthetic process (P, IDA)
  GO:0010283 pinoresinol reductase activity (F, IDA)
  GO:0009506 plasmodesma (C, HDA)

Sequence (312 aa):
FGEKTRVLVVGGTGSLGRRIVSACLAEGHETYVLQRPEIGVDIEKVQLLLSFKRLGAHLVEGSFSDHQSLVSAVKQVDVVVSAMSGVHFRTHNIPVQLKLVAAIKEAGNVKRFLPSEFGMDPSRMGHAMPPGSETFDQKMEIRNAIKAAGISHTYLVGACFAAYFGGNLSQMGTLFPPKNKVDIYGDGNVKVVFVDEDDMAKYTAKTLNDPRTLNKTVYVRPTDNILTQMELVQIWEKLTEKELEKTYVSGNDFLADIEDKEISHQAGLGHFYHIYYEGCLTDHEVGDDEEATKLYPDVKYKRMDEYLKIFV

Solvent-accessible surface area: 14708 Å² total; per-residue (Å²): 268,74,146,115,18,81,0,1,0,2,28,2,16,22,36,15,0,90,71,0,0,63,12,0,39,93,69,64,17,56,1,30,0,9,56,72,91,94,21,47,159,54,102,125,65,52,100,38,6,82,46,11,123,216,127,45,4,73,44,14,132,5,10,21,98,70,74,105,24,2,3,63,2,0,122,82,2,17,5,0,0,0,16,30,36,20,54,40,129,129,72,29,66,0,46,49,1,61,110,1,6,49,0,4,126,98,17,64,57,20,107,14,0,1,4,8,7,13,16,22,10,4,65,105,6,74,104,13,144,95,12,4,13,71,8,4,87,38,18,55,82,2,22,90,24,0,176,89,23,64,17,32,33,1,15,2,0,7,4,5,35,0,26,54,29,0,0,2,0,0,20,57,92,57,86,147,15,27,158,101,145,2,66,0,12,24,96,2,108,45,84,0,0,0,0,2,12,55,5,0,0,97,0,0,1,49,0,0,70,13,114,132,1,84,76,79,28,0,28,0,24,0,84,75,0,48,16,4,2,32,60,0,0,99,41,12,26,171,48,35,166,78,141,1,112,50,75,125,28,55,20,121,94,20,58,50,85,49,129,109,82,138,99,39,70,26,4,19,8,20,35,19,60,15,3,5,45,76,4,13,8,37,96,30,163,32,31,95,103,44,10,0,13,102,11,12,104,104,14,184,19,58,80,2,63,98,33,0,104,154,59,106

Radius of gyration: 19.69 Å; Cα contacts (8 Å, |Δi|>4): 607; chains: 1; bounding box: 48×58×45 Å